Protein AF-A0AAV2QP01-F1 (afdb_monomer_lite)

Foldseek 3Di:
DLVVVLQVVCCVVPVDDDPCPVVVVLVVLVVLLVLLVVLLVLQPDLVQFDFDWDWDFDDDDDVPDDDTDIDIDGDNDDPDPDQPDDPPDDGDDDDTDGGGDCVSVVSNVVSLVVLVVVLVSCCVSDPDNVVCCVDPLSVLSVLLSVLVVVLCCLPPVCVVVVVPPDPCPVVSVVVNVVSSVSNVSSVCNCVVVDPVNVVVVVVCVVCVVVVVVVVVVVVVVVVVVVVVVVVVVVVVVVVVVVVVVPDPPPDDDDDDPPPDDPPD

Radius of gyration: 29.83 Å; chains: 1; bounding box: 99×39×69 Å

Organism: Meganyctiphanes norvegica (NCBI:txid48144)

Structure (mmCIF, N/CA/C/O backbone):
data_AF-A0AAV2QP01-F1
#
_entry.id   AF-A0AAV2QP01-F1
#
loop_
_atom_site.group_PDB
_atom_site.id
_atom_site.type_symbol
_atom_site.label_atom_id
_atom_site.label_alt_id
_atom_site.label_comp_id
_atom_site.label_asym_id
_atom_site.label_entity_id
_atom_site.label_seq_id
_atom_site.pdbx_PDB_ins_code
_atom_site.Cartn_x
_atom_site.Cartn_y
_atom_site.Cartn_z
_atom_site.occupancy
_atom_site.B_iso_or_equiv
_atom_site.auth_seq_id
_atom_site.auth_comp_id
_atom_site.auth_asym_id
_atom_site.auth_atom_id
_atom_site.pdbx_PDB_model_num
ATOM 1 N N . MET A 1 1 ? -34.646 -1.346 7.331 1.00 41.78 1 MET A N 1
ATOM 2 C CA . MET A 1 1 ? -35.112 -1.131 5.936 1.00 41.78 1 MET A CA 1
ATOM 3 C C . MET A 1 1 ? -33.980 -1.020 4.899 1.00 41.78 1 MET A C 1
ATOM 5 O O . MET A 1 1 ? -34.237 -1.169 3.714 1.00 41.78 1 MET A O 1
ATOM 9 N N . THR A 1 2 ? -32.724 -0.802 5.306 1.00 42.59 2 THR A N 1
ATOM 10 C CA . THR A 1 2 ? -31.553 -0.629 4.418 1.00 42.59 2 THR A CA 1
ATOM 11 C C . THR A 1 2 ? -30.957 -1.936 3.873 1.00 42.59 2 THR A C 1
ATOM 13 O O . THR A 1 2 ? -30.460 -1.938 2.755 1.00 42.59 2 THR A O 1
ATOM 16 N N . GLN A 1 3 ? -31.071 -3.059 4.594 1.00 44.44 3 GLN A N 1
ATOM 17 C CA . GLN A 1 3 ? -30.637 -4.400 4.141 1.00 44.44 3 GLN A CA 1
ATOM 18 C C . GLN A 1 3 ? -31.356 -4.880 2.859 1.00 44.44 3 GLN A C 1
ATOM 20 O O . GLN A 1 3 ? -30.742 -5.492 1.992 1.00 44.44 3 GLN A O 1
ATOM 25 N N . TRP A 1 4 ? -32.638 -4.539 2.689 1.00 43.38 4 TRP A N 1
ATOM 26 C CA . TRP A 1 4 ? -33.457 -4.986 1.552 1.00 43.38 4 TRP A CA 1
ATOM 27 C C . TRP A 1 4 ? -33.112 -4.284 0.229 1.00 43.38 4 TRP A C 1
ATOM 29 O O . TRP A 1 4 ? -33.170 -4.900 -0.830 1.00 43.38 4 TRP A O 1
ATOM 39 N N . ARG A 1 5 ? -32.652 -3.025 0.278 1.00 52.72 5 ARG A N 1
ATOM 40 C CA . ARG A 1 5 ? -32.186 -2.281 -0.912 1.00 52.72 5 ARG A CA 1
ATOM 41 C C . ARG A 1 5 ? -30.840 -2.785 -1.445 1.00 52.72 5 ARG A C 1
ATOM 43 O O . ARG A 1 5 ? -30.623 -2.736 -2.650 1.00 52.72 5 ARG A O 1
ATOM 50 N N . TYR A 1 6 ? -29.976 -3.318 -0.574 1.00 53.16 6 TYR A N 1
ATOM 51 C CA . TYR A 1 6 ? -28.747 -4.020 -0.978 1.00 53.16 6 TYR A CA 1
ATOM 52 C C . TYR A 1 6 ? -29.051 -5.310 -1.746 1.00 53.16 6 TYR A C 1
ATOM 54 O O . TYR A 1 6 ? -28.364 -5.632 -2.711 1.00 53.16 6 TYR A O 1
ATOM 62 N N . ALA A 1 7 ? -30.075 -6.049 -1.317 1.00 50.50 7 ALA A N 1
ATOM 63 C CA . ALA A 1 7 ? -30.452 -7.313 -1.935 1.00 50.50 7 ALA A CA 1
ATOM 64 C C . ALA A 1 7 ? -31.044 -7.117 -3.342 1.00 50.50 7 ALA A C 1
ATOM 66 O O . ALA A 1 7 ? -30.643 -7.831 -4.255 1.00 50.50 7 ALA A O 1
ATOM 67 N N . TYR A 1 8 ? -31.902 -6.107 -3.525 1.00 54.62 8 TYR A N 1
ATOM 68 C CA . TYR A 1 8 ? -32.610 -5.859 -4.788 1.00 54.62 8 TYR A CA 1
ATOM 69 C C . TYR A 1 8 ? -31.699 -5.366 -5.925 1.00 54.62 8 TYR A C 1
ATOM 71 O O . TYR A 1 8 ? -31.844 -5.803 -7.063 1.00 54.62 8 TYR A O 1
ATOM 79 N N . LEU A 1 9 ? -30.736 -4.481 -5.626 1.00 58.12 9 LEU A N 1
ATOM 80 C CA . LEU A 1 9 ? -29.833 -3.907 -6.637 1.00 58.12 9 LEU A CA 1
ATOM 81 C C . LEU A 1 9 ? -28.798 -4.928 -7.144 1.00 58.12 9 LEU A C 1
ATOM 83 O O . LEU A 1 9 ? -28.370 -4.876 -8.293 1.00 58.12 9 LEU A O 1
ATOM 87 N N . ILE A 1 10 ? -28.394 -5.866 -6.280 1.00 56.00 10 ILE A N 1
ATOM 88 C CA . ILE A 1 10 ? -27.498 -6.972 -6.643 1.00 56.00 10 ILE A CA 1
ATOM 89 C C . ILE A 1 10 ? -28.274 -8.066 -7.395 1.00 56.00 10 ILE A C 1
ATOM 91 O O . ILE A 1 10 ? -27.738 -8.634 -8.343 1.00 56.00 10 ILE A O 1
ATOM 95 N N . GLU A 1 11 ? -29.535 -8.333 -7.032 1.00 49.56 11 GLU A N 1
ATOM 96 C CA . GLU A 1 11 ? -30.412 -9.245 -7.785 1.00 49.56 11 GLU A CA 1
ATOM 97 C C . GLU A 1 11 ? -30.609 -8.813 -9.242 1.00 49.56 11 GLU A C 1
ATOM 99 O O . GLU A 1 11 ? -30.514 -9.654 -10.134 1.00 49.56 11 GLU A O 1
ATOM 104 N N . THR A 1 12 ? -30.814 -7.517 -9.499 1.00 56.62 12 THR A N 1
ATOM 105 C CA . THR A 1 12 ? -31.038 -7.005 -10.865 1.00 56.62 12 THR A CA 1
ATOM 106 C C . THR A 1 12 ? -29.778 -7.000 -11.735 1.00 56.62 12 THR A C 1
ATOM 108 O O . THR A 1 12 ? -29.894 -7.070 -12.953 1.00 56.62 12 THR A O 1
ATOM 111 N N . LEU A 1 13 ? -28.581 -6.937 -11.139 1.00 57.12 13 LEU A N 1
ATOM 112 C CA . LEU A 1 13 ? -27.309 -6.876 -11.876 1.00 57.12 13 LEU A CA 1
ATOM 113 C C . LEU A 1 13 ? -26.627 -8.236 -12.080 1.00 57.12 13 LEU A C 1
ATOM 115 O O . LEU A 1 13 ? -25.834 -8.368 -13.007 1.00 57.12 13 LEU A O 1
ATOM 119 N N . LEU A 1 14 ? -26.884 -9.227 -11.218 1.00 57.75 14 LEU A N 1
ATOM 120 C CA . LEU A 1 14 ? -26.133 -10.492 -11.209 1.00 57.75 14 LEU A CA 1
ATOM 121 C C . LEU A 1 14 ? -26.994 -11.755 -11.327 1.00 57.75 14 LEU A C 1
ATOM 123 O O . LEU A 1 14 ? -26.423 -12.816 -11.546 1.00 57.75 14 LEU A O 1
ATOM 127 N N . GLY A 1 15 ? -28.327 -11.682 -11.206 1.00 49.38 15 GLY A N 1
ATOM 128 C CA . GLY A 1 15 ? -29.216 -12.827 -11.463 1.00 49.38 15 GLY A CA 1
ATOM 129 C C . GLY A 1 15 ? -28.959 -14.075 -10.598 1.00 49.38 15 GLY A C 1
ATOM 130 O O . GLY A 1 15 ? -29.175 -15.191 -11.062 1.00 49.38 15 GLY A O 1
ATOM 131 N N . ILE A 1 16 ? -28.456 -13.924 -9.362 1.00 54.28 16 ILE A N 1
ATOM 132 C CA . ILE A 1 16 ? -28.027 -15.044 -8.498 1.00 54.28 16 ILE A CA 1
ATOM 133 C C . ILE A 1 16 ? -28.698 -14.982 -7.110 1.00 54.28 16 ILE A C 1
ATOM 135 O O . ILE A 1 16 ? -28.731 -13.935 -6.458 1.00 54.28 16 ILE A O 1
ATOM 139 N N . SER A 1 17 ? -29.194 -16.141 -6.654 1.00 47.94 17 SER A N 1
ATOM 140 C CA . SER A 1 17 ? -30.026 -16.351 -5.455 1.00 47.94 17 SER A CA 1
ATOM 141 C C . SER A 1 17 ? -29.361 -15.976 -4.109 1.00 47.94 17 SER A C 1
ATOM 143 O O . SER A 1 17 ? -28.145 -16.079 -3.929 1.00 47.94 17 SER A O 1
ATOM 145 N N . LEU A 1 18 ? -30.189 -15.542 -3.147 1.00 50.91 18 LEU A N 1
ATOM 146 C CA . LEU A 1 18 ? -29.877 -14.698 -1.976 1.00 50.91 18 LEU A CA 1
ATOM 147 C C . LEU A 1 18 ? -28.829 -15.227 -0.966 1.00 50.91 18 LEU A C 1
ATOM 149 O O . LEU A 1 18 ? -28.203 -14.419 -0.280 1.00 50.91 18 LEU A O 1
ATOM 153 N N . VAL A 1 19 ? -28.630 -16.545 -0.851 1.00 50.38 19 VAL A N 1
ATOM 154 C CA . VAL A 1 19 ? -27.902 -17.174 0.280 1.00 50.38 19 VAL A CA 1
ATOM 155 C C . VAL A 1 19 ? -26.388 -17.311 0.043 1.00 50.38 19 VAL A C 1
ATOM 157 O O . VAL A 1 19 ? -25.608 -17.183 0.983 1.00 50.38 19 VAL A O 1
ATOM 160 N N . ASN A 1 20 ? -25.935 -17.450 -1.210 1.00 54.19 20 ASN A N 1
ATOM 161 C CA . ASN A 1 20 ? -24.510 -17.655 -1.536 1.00 54.19 20 ASN A CA 1
ATOM 162 C C . ASN A 1 20 ? -23.750 -16.362 -1.903 1.00 54.19 20 ASN A C 1
ATOM 164 O O . ASN A 1 20 ? -22.535 -16.389 -2.115 1.00 54.19 20 ASN A O 1
ATOM 168 N N . ARG A 1 21 ? -24.430 -15.206 -1.965 1.00 62.38 21 ARG A N 1
ATOM 169 C CA . ARG A 1 21 ? -23.861 -13.962 -2.524 1.00 62.38 21 ARG A CA 1
ATOM 170 C C . ARG A 1 21 ? -22.749 -13.341 -1.688 1.00 62.38 21 ARG A C 1
ATOM 172 O O . ARG A 1 21 ? -21.750 -12.902 -2.243 1.00 62.38 21 ARG A O 1
ATOM 179 N N . ASN A 1 22 ? -22.900 -13.289 -0.365 1.00 65.31 22 ASN A N 1
ATOM 180 C CA . ASN A 1 22 ? -21.921 -12.603 0.487 1.00 65.31 22 ASN A CA 1
ATOM 181 C C . ASN A 1 22 ? -20.584 -13.350 0.509 1.00 65.31 22 ASN A C 1
ATOM 183 O O . ASN A 1 22 ? -19.526 -12.724 0.492 1.00 65.31 22 ASN A O 1
ATOM 187 N N . HIS A 1 23 ? -20.644 -14.684 0.496 1.00 71.69 23 HIS A N 1
ATOM 188 C CA . HIS A 1 23 ? -19.464 -15.532 0.416 1.00 71.69 23 HIS A CA 1
ATOM 189 C C . HIS A 1 23 ? -18.825 -15.457 -0.973 1.00 71.69 23 HIS A C 1
ATOM 191 O O . HIS A 1 23 ? -17.618 -15.269 -1.069 1.00 71.69 23 HIS A O 1
ATOM 197 N N . LEU A 1 24 ? -19.622 -15.504 -2.047 1.00 78.69 24 LEU A N 1
ATOM 198 C CA . LEU A 1 24 ? -19.109 -15.391 -3.414 1.00 78.69 24 LEU A CA 1
ATOM 199 C C . LEU A 1 24 ? -18.418 -14.045 -3.662 1.00 78.69 24 LEU A C 1
ATOM 201 O O . LEU A 1 24 ? -17.291 -14.020 -4.142 1.00 78.69 24 LEU A O 1
ATOM 205 N N . VAL A 1 25 ? -19.050 -12.929 -3.288 1.00 78.31 25 VAL A N 1
ATOM 206 C CA . VAL A 1 25 ? -18.453 -11.591 -3.434 1.00 78.31 25 VAL A CA 1
ATOM 207 C C . VAL A 1 25 ? -17.179 -11.477 -2.596 1.00 78.31 25 VAL A C 1
ATOM 209 O O . VAL A 1 25 ? -16.188 -10.937 -3.073 1.00 78.31 25 VAL A O 1
ATOM 212 N N . ALA A 1 26 ? -17.161 -12.031 -1.379 1.00 79.62 26 ALA A N 1
ATOM 213 C CA . ALA A 1 26 ? -15.953 -12.061 -0.560 1.00 79.62 26 ALA A CA 1
ATOM 214 C C . ALA A 1 26 ? -14.827 -12.885 -1.205 1.00 79.62 26 ALA A C 1
ATOM 216 O O . ALA A 1 26 ? -13.695 -12.411 -1.257 1.00 79.62 26 ALA A O 1
ATOM 217 N N . VAL A 1 27 ? -15.128 -14.077 -1.726 1.00 84.00 27 VAL A N 1
ATOM 218 C CA . VAL A 1 27 ? -14.154 -14.941 -2.412 1.00 84.00 27 VAL A CA 1
ATOM 219 C C . VAL A 1 27 ? -13.618 -14.262 -3.670 1.00 84.00 27 VAL A C 1
ATOM 221 O O . VAL A 1 27 ? -12.406 -14.248 -3.872 1.00 84.00 27 VAL A O 1
ATOM 224 N N . LEU A 1 28 ? -14.484 -13.638 -4.473 1.00 86.31 28 LEU A N 1
ATOM 225 C CA . LEU A 1 28 ? -14.074 -12.884 -5.659 1.00 86.31 28 LEU A CA 1
ATOM 226 C C . LEU A 1 28 ? -13.179 -11.696 -5.286 1.00 86.31 28 LEU A C 1
ATOM 228 O O . LEU A 1 28 ? -12.110 -11.533 -5.870 1.00 86.31 28 LEU A O 1
ATOM 232 N N . SER A 1 29 ? -13.549 -10.899 -4.279 1.00 87.00 29 SER A N 1
ATOM 233 C CA . SER A 1 29 ? -12.710 -9.788 -3.815 1.00 87.00 29 SER A CA 1
ATOM 234 C C . SER A 1 29 ? -11.345 -10.269 -3.313 1.00 87.00 29 SER A C 1
ATOM 236 O O . SER A 1 29 ? -10.328 -9.677 -3.671 1.00 87.00 29 SER A O 1
ATOM 238 N N . VAL A 1 30 ? -11.290 -11.362 -2.544 1.00 87.50 30 VAL A N 1
ATOM 239 C CA . VAL A 1 30 ? -10.024 -11.965 -2.088 1.00 87.50 30 VAL A CA 1
ATOM 240 C C . VAL A 1 30 ? -9.194 -12.465 -3.270 1.00 87.50 30 VAL A C 1
ATOM 242 O O . VAL A 1 30 ? -7.999 -12.183 -3.327 1.00 87.50 30 VAL A O 1
ATOM 245 N N . PHE A 1 31 ? -9.817 -13.128 -4.244 1.00 90.69 31 PHE A N 1
ATOM 246 C CA . PHE A 1 31 ? -9.149 -13.590 -5.458 1.00 90.69 31 PHE A CA 1
ATOM 247 C C . PHE A 1 31 ? -8.485 -12.432 -6.218 1.00 90.69 31 PHE A C 1
ATOM 249 O O . PHE A 1 31 ? -7.285 -12.489 -6.493 1.00 90.69 31 PHE A O 1
ATOM 256 N N . PHE A 1 32 ? -9.212 -11.341 -6.480 1.00 90.06 32 PHE A N 1
ATOM 257 C CA . PHE A 1 32 ? -8.648 -10.168 -7.160 1.00 90.06 32 PHE A CA 1
ATOM 258 C C . PHE A 1 32 ? -7.547 -9.474 -6.345 1.00 90.06 32 PHE A C 1
ATOM 260 O O . PHE A 1 32 ? -6.594 -8.957 -6.934 1.00 90.06 32 PHE A O 1
ATOM 267 N N . ILE A 1 33 ? -7.626 -9.487 -5.007 1.00 89.50 33 ILE A N 1
ATOM 268 C CA . ILE A 1 33 ? -6.540 -9.010 -4.135 1.00 89.50 33 ILE A CA 1
ATOM 269 C C . ILE A 1 33 ? -5.289 -9.876 -4.323 1.00 89.50 33 ILE A C 1
ATOM 271 O O . ILE A 1 33 ? -4.217 -9.331 -4.594 1.00 89.50 33 ILE A O 1
ATOM 275 N N . CYS A 1 34 ? -5.420 -11.202 -4.248 1.00 90.50 34 CYS A N 1
ATOM 276 C CA . CYS A 1 34 ? -4.309 -12.134 -4.433 1.00 90.50 34 CYS A CA 1
ATOM 277 C C . CYS A 1 34 ? -3.657 -11.985 -5.813 1.00 90.50 34 CYS A C 1
ATOM 279 O O . CYS A 1 34 ? -2.438 -11.846 -5.892 1.00 90.50 34 CYS A O 1
ATOM 281 N N . VAL A 1 35 ? -4.454 -11.941 -6.888 1.00 91.31 35 VAL A N 1
ATOM 282 C CA . VAL A 1 35 ? -3.954 -11.750 -8.261 1.00 91.31 35 VAL A CA 1
ATOM 283 C C . VAL A 1 35 ? -3.220 -10.417 -8.396 1.00 91.31 35 VAL A C 1
ATOM 285 O O . VAL A 1 35 ? -2.127 -10.367 -8.959 1.00 91.31 35 VAL A O 1
ATOM 288 N N . SER A 1 36 ? -3.768 -9.341 -7.826 1.00 89.94 36 SER A N 1
ATOM 289 C CA . SER A 1 36 ? -3.128 -8.029 -7.874 1.00 89.94 36 SER A CA 1
ATOM 290 C C . SER A 1 36 ? -1.774 -8.003 -7.162 1.00 89.94 36 SER A C 1
ATOM 292 O O . SER A 1 36 ? -0.860 -7.329 -7.637 1.00 89.94 36 SER A O 1
ATOM 294 N N . ILE A 1 37 ? -1.649 -8.679 -6.020 1.00 88.44 37 ILE A N 1
ATOM 295 C CA . ILE A 1 37 ? -0.400 -8.708 -5.250 1.00 88.44 37 ILE A CA 1
ATOM 296 C C . ILE A 1 37 ? 0.612 -9.615 -5.931 1.00 88.44 37 ILE A C 1
ATOM 298 O O . ILE A 1 37 ? 1.761 -9.219 -6.081 1.00 88.44 37 ILE A O 1
ATOM 302 N N . LEU A 1 38 ? 0.183 -10.785 -6.407 1.00 89.44 38 LEU A N 1
ATOM 303 C CA . LEU A 1 38 ? 1.037 -11.682 -7.174 1.00 89.44 38 LEU A CA 1
ATOM 304 C C . LEU A 1 38 ? 1.602 -10.959 -8.404 1.00 89.44 38 LEU A C 1
ATOM 306 O O . LEU A 1 38 ? 2.808 -10.993 -8.625 1.00 89.44 38 LEU A O 1
ATOM 310 N N . SER A 1 39 ? 0.759 -10.233 -9.146 1.00 88.00 39 SER A N 1
ATOM 311 C CA . SER A 1 39 ? 1.189 -9.406 -10.280 1.00 88.00 39 SER A CA 1
ATOM 312 C C . SER A 1 39 ? 2.242 -8.373 -9.866 1.00 88.00 39 SER A C 1
ATOM 314 O O . SER A 1 39 ? 3.270 -8.247 -10.527 1.00 88.00 39 SER A O 1
ATOM 316 N N . PHE A 1 40 ? 2.044 -7.681 -8.740 1.00 84.06 40 PHE A N 1
ATOM 317 C CA . PHE A 1 40 ? 3.006 -6.704 -8.219 1.00 84.06 40 PHE A CA 1
ATOM 318 C C . PHE A 1 40 ? 4.342 -7.343 -7.790 1.00 84.06 40 PHE A C 1
ATOM 320 O O . PHE A 1 40 ? 5.421 -6.835 -8.113 1.00 84.06 40 PHE A O 1
ATOM 327 N N . CYS A 1 41 ? 4.289 -8.490 -7.109 1.00 84.75 41 CYS A N 1
ATOM 328 C CA . CYS A 1 41 ? 5.468 -9.259 -6.714 1.00 84.75 41 CYS A CA 1
ATOM 329 C C . CYS A 1 41 ? 6.257 -9.731 -7.944 1.00 84.75 41 CYS A C 1
ATOM 331 O O . CYS A 1 41 ? 7.474 -9.554 -8.005 1.00 84.75 41 CYS A O 1
ATOM 333 N N . LEU A 1 42 ? 5.566 -10.271 -8.953 1.00 84.62 42 LEU A N 1
ATOM 334 C CA . LEU A 1 42 ? 6.182 -10.745 -10.194 1.00 84.62 42 LEU A CA 1
ATOM 335 C C . LEU A 1 42 ? 6.756 -9.596 -11.032 1.00 84.62 42 LEU A C 1
ATOM 337 O O . LEU A 1 42 ? 7.845 -9.737 -11.585 1.00 84.62 42 LEU A O 1
ATOM 341 N N . LYS A 1 43 ? 6.095 -8.435 -11.059 1.00 81.06 43 LYS A N 1
ATOM 342 C CA . LYS A 1 43 ? 6.587 -7.206 -11.705 1.00 81.06 43 LYS A CA 1
ATOM 343 C C . LYS A 1 43 ? 7.899 -6.695 -11.097 1.00 81.06 43 LYS A C 1
ATOM 345 O O . LYS A 1 43 ? 8.732 -6.103 -11.787 1.00 81.06 43 LYS A O 1
ATOM 350 N N . THR A 1 44 ? 8.099 -6.939 -9.805 1.00 78.25 44 THR A N 1
ATOM 351 C CA . THR A 1 44 ? 9.319 -6.553 -9.081 1.00 78.25 44 THR A CA 1
ATOM 352 C C . THR A 1 44 ? 10.441 -7.587 -9.248 1.00 78.25 44 THR A C 1
ATOM 354 O O . THR A 1 44 ? 11.608 -7.272 -9.014 1.00 78.25 44 THR A O 1
ATOM 357 N N . HIS A 1 45 ? 10.129 -8.802 -9.712 1.00 79.00 45 HIS A N 1
ATOM 358 C CA . HIS A 1 45 ? 11.101 -9.881 -9.841 1.00 79.00 45 HIS A CA 1
ATOM 359 C C . HIS A 1 45 ? 12.126 -9.613 -10.966 1.00 79.00 45 HIS A C 1
ATOM 361 O O . HIS A 1 45 ? 11.737 -9.354 -12.109 1.00 79.00 45 HIS A O 1
ATOM 367 N N . PRO A 1 46 ? 13.443 -9.728 -10.697 1.00 72.25 46 PRO A N 1
ATOM 368 C CA . PRO A 1 46 ? 14.490 -9.363 -11.654 1.00 72.25 46 PRO A CA 1
ATOM 369 C C . PRO A 1 46 ? 14.482 -10.212 -12.933 1.00 72.25 46 PRO A C 1
ATOM 371 O O . PRO A 1 46 ? 14.812 -9.698 -13.996 1.00 72.25 46 PRO A O 1
ATOM 374 N N . ASN A 1 47 ? 14.057 -11.480 -12.862 1.00 72.38 47 ASN A N 1
ATOM 375 C CA . ASN A 1 47 ? 14.039 -12.370 -14.034 1.00 72.38 47 ASN A CA 1
ATOM 376 C C . ASN A 1 47 ? 12.856 -12.119 -14.987 1.00 72.38 47 ASN A C 1
ATOM 378 O O . ASN A 1 47 ? 12.829 -12.694 -16.067 1.00 72.38 47 ASN A O 1
ATOM 382 N N . MET A 1 48 ? 11.871 -11.305 -14.591 1.00 67.19 48 MET A N 1
ATOM 383 C CA . MET A 1 48 ? 10.627 -11.073 -15.350 1.00 67.19 48 MET A CA 1
ATOM 384 C C . MET A 1 48 ? 10.594 -9.697 -16.034 1.00 67.19 48 MET A C 1
ATOM 386 O O . MET A 1 48 ? 9.586 -9.316 -16.631 1.00 67.19 48 MET A O 1
ATOM 390 N N . ARG A 1 49 ? 11.692 -8.937 -15.947 1.00 69.50 49 ARG A N 1
ATOM 391 C CA . ARG A 1 49 ? 11.845 -7.648 -16.622 1.00 69.50 49 ARG A CA 1
ATOM 392 C C . ARG A 1 49 ? 12.464 -7.837 -18.002 1.00 69.50 49 ARG A C 1
ATOM 394 O O . ARG A 1 49 ? 13.484 -8.512 -18.138 1.00 69.50 49 ARG A O 1
ATOM 401 N N . VAL A 1 50 ? 11.861 -7.220 -19.014 1.00 65.69 50 VAL A N 1
ATOM 402 C CA . VAL A 1 50 ? 12.320 -7.332 -20.403 1.00 65.69 50 VAL A CA 1
ATOM 403 C C . VAL A 1 50 ? 13.293 -6.180 -20.697 1.00 65.69 50 VAL A C 1
ATOM 405 O O . VAL A 1 50 ? 12.982 -5.025 -20.391 1.00 65.69 50 VAL A O 1
ATOM 408 N N . PRO A 1 51 ? 14.493 -6.448 -21.248 1.00 62.59 51 PRO A N 1
ATOM 409 C CA . PRO A 1 51 ? 15.423 -5.392 -21.634 1.00 62.59 51 PRO A CA 1
ATOM 410 C C . PRO A 1 51 ? 14.885 -4.618 -22.842 1.00 62.59 51 PRO A C 1
ATOM 412 O O . PRO A 1 51 ? 14.535 -5.204 -23.864 1.00 62.59 51 PRO A O 1
ATOM 415 N N . ILE A 1 52 ? 14.843 -3.291 -22.731 1.00 59.12 52 ILE A N 1
ATOM 416 C CA . ILE A 1 52 ? 14.382 -2.403 -23.803 1.00 59.12 52 ILE A CA 1
ATOM 417 C C . ILE A 1 52 ? 15.550 -2.117 -24.742 1.00 59.12 52 ILE A C 1
ATOM 419 O O . ILE A 1 52 ? 16.606 -1.640 -24.316 1.00 59.12 52 ILE A O 1
ATOM 423 N N . ILE A 1 53 ? 15.345 -2.373 -26.031 1.00 58.97 53 ILE A N 1
ATO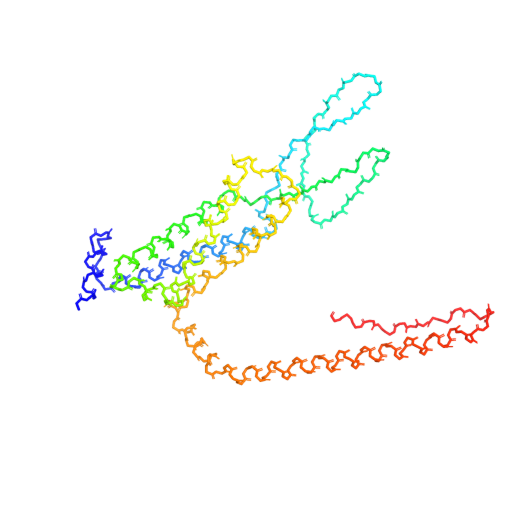M 424 C CA . ILE A 1 53 ? 16.284 -1.985 -27.082 1.00 58.97 53 ILE A CA 1
ATOM 425 C C . ILE A 1 53 ? 16.089 -0.488 -27.339 1.00 58.97 53 ILE A C 1
ATOM 427 O O . ILE A 1 53 ? 15.020 -0.067 -27.779 1.00 58.97 53 ILE A O 1
ATOM 431 N N . LYS A 1 54 ? 17.110 0.326 -27.054 1.00 58.88 54 LYS A N 1
ATOM 432 C CA . LYS A 1 54 ? 17.097 1.764 -27.359 1.00 58.88 54 LYS A CA 1
ATOM 433 C C . LYS A 1 54 ? 17.947 2.036 -28.595 1.00 58.88 54 LYS A C 1
ATOM 435 O O . LYS A 1 54 ? 19.093 1.601 -28.668 1.00 58.88 54 LYS A O 1
ATOM 440 N N . ASN A 1 55 ? 17.383 2.779 -29.544 1.00 60.22 55 ASN A N 1
ATOM 441 C CA . ASN A 1 55 ? 18.139 3.354 -30.650 1.00 60.22 55 ASN A CA 1
ATOM 442 C C . ASN A 1 55 ? 18.811 4.638 -30.154 1.00 60.22 55 ASN A C 1
ATOM 444 O O . ASN A 1 55 ? 18.115 5.575 -29.760 1.00 60.22 55 ASN A O 1
ATOM 448 N N . VAL A 1 56 ? 20.143 4.678 -30.141 1.00 60.66 56 VAL A N 1
ATOM 449 C CA . VAL A 1 56 ? 20.890 5.892 -29.796 1.00 60.66 56 VAL A CA 1
ATOM 450 C C . VAL A 1 56 ? 21.781 6.279 -30.957 1.00 60.66 56 VAL A C 1
ATOM 452 O O . VAL A 1 56 ? 22.586 5.495 -31.465 1.00 60.66 56 VAL A O 1
ATOM 455 N N . THR A 1 57 ? 21.644 7.536 -31.351 1.00 58.50 57 THR A N 1
ATOM 456 C CA . THR A 1 57 ? 22.495 8.184 -32.336 1.00 58.50 57 THR A CA 1
ATOM 457 C C . THR A 1 57 ? 23.647 8.859 -31.601 1.00 58.50 57 THR A C 1
ATOM 459 O O . THR A 1 57 ? 23.421 9.765 -30.798 1.00 58.50 57 THR A O 1
ATOM 462 N N . VAL A 1 58 ? 24.881 8.420 -31.841 1.00 58.25 58 VAL A N 1
ATOM 463 C CA . VAL A 1 58 ? 26.059 9.045 -31.227 1.00 58.25 58 VAL A CA 1
ATOM 464 C C . VAL A 1 58 ? 26.632 10.047 -32.222 1.00 58.25 58 VAL A C 1
ATOM 466 O O . VAL A 1 58 ? 27.065 9.676 -33.312 1.00 58.25 58 VAL A O 1
ATOM 469 N N . HIS A 1 59 ? 26.642 11.331 -31.862 1.00 55.47 59 HIS A N 1
ATOM 470 C CA . HIS A 1 59 ? 27.312 12.358 -32.659 1.00 55.47 59 HIS A CA 1
ATOM 471 C C . HIS A 1 59 ? 28.820 12.316 -32.391 1.00 55.47 59 HIS A C 1
ATOM 473 O O . HIS A 1 59 ? 29.329 12.969 -31.482 1.00 55.47 59 HIS A O 1
ATOM 479 N N . GLY A 1 60 ? 29.542 11.523 -33.181 1.00 55.28 60 GLY A N 1
ATOM 480 C CA . GLY A 1 60 ? 30.997 11.599 -33.263 1.00 55.28 60 GLY A CA 1
ATOM 481 C C . GLY A 1 60 ? 31.418 12.695 -34.241 1.00 55.28 60 GLY A C 1
ATOM 482 O O . GLY A 1 60 ? 31.081 12.635 -35.423 1.00 55.28 60 GLY A O 1
ATOM 483 N N . ILE A 1 61 ? 32.173 13.694 -33.778 1.00 51.91 61 ILE A N 1
ATOM 484 C CA . ILE A 1 61 ? 32.792 14.687 -34.667 1.00 51.91 61 ILE A CA 1
ATOM 485 C C . ILE A 1 61 ? 34.015 14.031 -35.322 1.00 51.91 61 ILE A C 1
ATOM 487 O O . ILE A 1 61 ? 35.095 13.966 -34.737 1.00 51.91 61 ILE A O 1
ATOM 491 N N . SER A 1 62 ? 33.844 13.519 -36.542 1.00 50.28 62 SER A N 1
ATOM 492 C CA . SER A 1 62 ? 34.968 13.162 -37.412 1.00 50.28 62 SER A CA 1
ATOM 493 C C . SER A 1 62 ? 35.552 14.437 -38.022 1.00 50.28 62 SER A C 1
ATOM 495 O O . SER A 1 62 ? 34.803 15.271 -38.531 1.00 50.28 62 SER A O 1
ATOM 497 N N . LYS A 1 63 ? 36.884 14.588 -37.989 1.00 54.56 63 LYS A N 1
ATOM 498 C CA . LYS A 1 63 ? 37.605 15.802 -38.424 1.00 54.56 63 LYS A CA 1
ATOM 499 C C . LYS A 1 63 ? 37.360 16.215 -39.886 1.00 54.56 63 LYS A C 1
ATOM 501 O O . LYS A 1 63 ? 37.651 17.354 -40.215 1.00 54.56 63 LYS A O 1
ATOM 506 N N . ASN A 1 64 ? 36.773 15.357 -40.725 1.00 59.03 64 ASN A N 1
ATOM 507 C CA . ASN A 1 64 ? 36.475 15.646 -42.132 1.00 59.03 64 ASN A CA 1
ATOM 508 C C . ASN A 1 64 ? 35.022 15.285 -42.494 1.00 59.03 64 ASN A C 1
ATOM 510 O O . ASN A 1 64 ? 34.786 14.266 -43.134 1.00 59.03 64 ASN A O 1
ATOM 514 N N . GLY A 1 65 ? 34.054 16.114 -42.093 1.00 57.66 65 GLY A N 1
ATOM 515 C CA . GLY A 1 65 ? 32.720 16.144 -42.711 1.00 57.66 65 GLY A CA 1
ATOM 516 C C . GLY A 1 65 ? 31.853 14.887 -42.537 1.00 57.66 65 GLY A C 1
ATOM 517 O O . GLY A 1 65 ? 31.849 13.990 -43.369 1.00 57.66 65 GLY A O 1
ATOM 518 N N . ALA A 1 66 ? 31.048 14.904 -41.472 1.00 59.38 66 ALA A N 1
ATOM 519 C CA . ALA A 1 66 ? 29.739 14.257 -41.323 1.00 59.38 66 ALA A CA 1
ATOM 520 C C . ALA A 1 66 ? 29.590 12.759 -41.677 1.00 59.38 66 ALA A C 1
ATOM 522 O O . ALA A 1 66 ? 29.267 12.389 -42.805 1.00 59.38 66 ALA A O 1
ATOM 523 N N . ARG A 1 67 ? 29.595 11.903 -40.643 1.00 55.38 67 ARG A N 1
ATOM 524 C CA . ARG A 1 67 ? 28.719 10.717 -40.604 1.00 55.38 67 ARG A CA 1
ATOM 525 C C . AR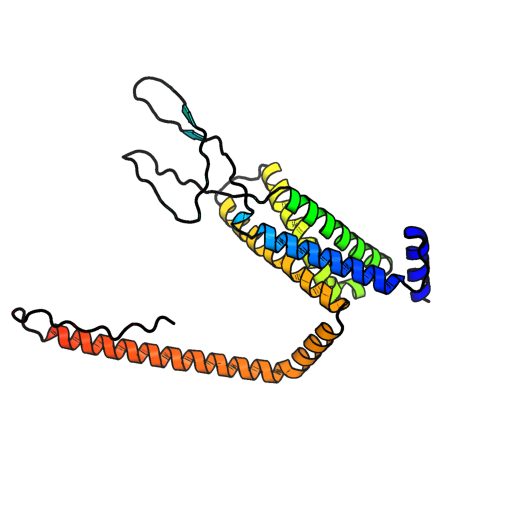G A 1 67 ? 28.092 10.582 -39.217 1.00 55.38 67 ARG A C 1
ATOM 527 O O . ARG A 1 67 ? 28.794 10.318 -38.248 1.00 55.38 67 ARG A O 1
ATOM 534 N N . ASN A 1 68 ? 26.773 10.756 -39.139 1.00 58.56 68 ASN A N 1
ATOM 535 C CA . ASN A 1 68 ? 25.983 10.388 -37.965 1.00 58.56 68 ASN A CA 1
ATOM 536 C C . ASN A 1 68 ? 25.850 8.860 -37.964 1.00 58.56 68 ASN A C 1
ATOM 538 O O . ASN A 1 68 ? 25.191 8.314 -38.850 1.00 58.56 68 ASN A O 1
ATOM 542 N N . THR A 1 69 ? 26.482 8.160 -37.021 1.00 57.41 69 THR A N 1
ATOM 543 C CA . THR A 1 69 ? 26.326 6.705 -36.905 1.00 57.41 69 THR A CA 1
ATOM 544 C C . THR A 1 69 ? 25.241 6.367 -35.886 1.00 57.41 69 THR A C 1
ATOM 546 O O . THR A 1 69 ? 25.203 6.883 -34.766 1.00 57.41 69 THR A O 1
ATOM 549 N N . THR A 1 70 ? 24.313 5.508 -36.302 1.00 57.50 70 THR A N 1
ATOM 550 C CA . THR A 1 70 ? 23.254 4.971 -35.446 1.00 57.50 70 THR A CA 1
ATOM 551 C C . THR A 1 70 ? 23.634 3.542 -35.086 1.00 57.50 70 THR A C 1
ATOM 553 O O . THR A 1 70 ? 24.008 2.757 -35.959 1.00 57.50 70 THR A O 1
ATOM 556 N N . HIS A 1 71 ? 23.619 3.211 -33.796 1.00 52.16 71 HIS A N 1
ATOM 557 C CA . HIS A 1 71 ? 23.963 1.872 -33.330 1.00 52.16 71 HIS A CA 1
ATOM 558 C C . HIS A 1 71 ? 22.863 1.354 -32.405 1.00 52.16 71 HIS A C 1
ATOM 560 O O . HIS A 1 71 ? 22.393 2.055 -31.510 1.00 52.16 71 HIS A O 1
ATOM 566 N N . TRP A 1 72 ? 22.472 0.099 -32.618 1.00 49.97 72 TRP A N 1
ATOM 567 C CA . TRP A 1 72 ? 21.546 -0.621 -31.753 1.00 49.97 72 TRP A CA 1
ATOM 568 C C . TRP A 1 72 ? 22.344 -1.305 -30.647 1.00 49.97 72 TRP A C 1
ATOM 570 O O . TRP A 1 72 ? 23.248 -2.085 -30.947 1.00 49.97 72 TRP A O 1
ATOM 580 N N . TYR A 1 73 ? 22.023 -1.049 -29.378 1.00 55.41 73 TYR A N 1
ATOM 581 C CA . TYR A 1 73 ? 22.611 -1.800 -28.269 1.00 55.41 73 TYR A CA 1
ATOM 582 C C . TYR A 1 73 ? 21.533 -2.426 -27.382 1.00 55.41 73 TYR A C 1
ATOM 584 O O . TYR A 1 73 ? 20.533 -1.802 -27.020 1.00 55.41 73 TYR A O 1
ATOM 592 N N . LEU A 1 74 ? 21.753 -3.694 -27.030 1.00 50.91 74 LEU A N 1
ATOM 593 C CA . LEU A 1 74 ? 20.961 -4.420 -26.044 1.00 50.91 74 LEU A CA 1
ATOM 594 C C . LEU A 1 74 ? 21.462 -4.039 -24.655 1.00 50.91 74 LEU A C 1
ATOM 596 O O . LEU A 1 74 ? 22.571 -4.388 -24.257 1.00 50.91 74 LEU A O 1
ATOM 600 N N . ASN A 1 75 ? 20.642 -3.303 -23.916 1.00 49.78 75 ASN A N 1
ATOM 601 C CA . ASN A 1 75 ? 20.992 -2.859 -22.582 1.00 49.78 75 ASN A CA 1
ATOM 602 C C . ASN A 1 75 ? 20.512 -3.874 -21.534 1.00 49.78 75 ASN A C 1
ATOM 604 O O . ASN A 1 75 ? 19.341 -3.860 -21.156 1.00 49.78 75 ASN A O 1
ATOM 608 N N . LYS A 1 76 ? 21.393 -4.787 -21.105 1.00 49.44 76 LYS A N 1
ATOM 609 C CA . LYS A 1 76 ? 21.034 -5.864 -20.162 1.00 49.44 76 LYS A CA 1
ATOM 610 C C . LYS A 1 76 ? 21.512 -5.644 -18.718 1.00 49.44 76 LYS A C 1
ATOM 612 O O . LYS A 1 76 ? 21.118 -6.398 -17.836 1.00 49.44 76 LYS A O 1
ATOM 617 N N . GLU A 1 77 ? 22.315 -4.630 -18.411 1.00 49.31 77 GLU A N 1
ATOM 618 C CA . GLU A 1 77 ? 23.097 -4.679 -17.169 1.00 49.31 77 GLU A CA 1
ATOM 619 C C . GLU A 1 77 ? 22.540 -3.827 -16.012 1.00 49.31 77 GLU A C 1
ATOM 621 O O . GLU A 1 77 ? 22.421 -2.601 -16.055 1.00 49.31 77 GLU A O 1
ATOM 626 N N . ARG A 1 78 ? 22.181 -4.590 -14.974 1.00 41.59 78 ARG A N 1
ATOM 627 C CA . ARG A 1 78 ? 22.179 -4.356 -13.524 1.00 41.59 78 ARG A CA 1
ATOM 628 C C . ARG A 1 78 ? 22.843 -3.046 -13.059 1.00 41.59 78 ARG A C 1
ATOM 630 O O . ARG A 1 78 ? 23.969 -2.755 -13.436 1.00 41.59 78 ARG A O 1
ATOM 637 N N . LYS A 1 79 ? 22.183 -2.350 -12.113 1.00 35.72 79 LYS A N 1
ATOM 638 C CA . LYS A 1 79 ? 22.701 -1.252 -11.262 1.00 35.72 79 LYS A CA 1
ATOM 639 C C . LYS A 1 79 ? 24.178 -1.456 -10.853 1.00 35.72 79 LYS A C 1
ATOM 641 O O . LYS A 1 79 ? 24.452 -1.964 -9.770 1.00 35.72 79 LYS A O 1
ATOM 646 N N . ARG A 1 80 ? 25.133 -1.041 -11.679 1.00 34.41 80 ARG A N 1
ATOM 647 C CA . ARG A 1 80 ? 26.492 -0.655 -11.285 1.00 34.41 80 ARG A CA 1
ATOM 648 C C . ARG A 1 80 ? 26.927 0.429 -12.250 1.00 34.41 80 ARG A C 1
ATOM 650 O O . ARG A 1 80 ? 26.998 0.216 -13.454 1.00 34.41 80 ARG A O 1
ATOM 657 N N . VAL A 1 81 ? 27.156 1.607 -11.694 1.00 42.09 81 VAL A N 1
ATOM 658 C CA . VAL A 1 81 ? 27.659 2.784 -12.391 1.00 42.09 81 VAL A CA 1
ATOM 659 C C . VAL A 1 81 ? 29.067 2.451 -12.893 1.00 42.09 81 VAL A C 1
ATOM 661 O O . VAL A 1 81 ? 30.044 2.627 -12.176 1.00 42.09 81 VAL A O 1
ATOM 664 N N . ALA A 1 82 ? 29.173 1.884 -14.092 1.00 39.38 82 ALA A N 1
ATOM 665 C CA . ALA A 1 82 ? 30.439 1.679 -14.779 1.00 39.38 82 ALA A CA 1
ATOM 666 C C . ALA A 1 82 ? 30.591 2.807 -15.801 1.00 39.38 82 ALA A C 1
ATOM 668 O O . ALA A 1 82 ? 30.152 2.712 -16.945 1.00 39.38 82 ALA A O 1
ATOM 669 N N . SER A 1 83 ? 31.165 3.921 -15.358 1.00 42.28 83 SER A N 1
ATOM 670 C CA . SER A 1 83 ? 31.603 5.005 -16.230 1.00 42.28 83 SER A CA 1
ATOM 671 C C . SER A 1 83 ? 32.811 4.529 -17.042 1.00 42.28 83 SER A C 1
ATOM 673 O O . SER A 1 83 ? 33.954 4.609 -16.598 1.00 42.28 83 SER A O 1
ATOM 675 N N . LEU A 1 84 ? 32.569 4.004 -18.244 1.00 42.50 84 LEU A N 1
ATOM 676 C CA . LEU A 1 84 ? 33.643 3.646 -19.168 1.00 42.50 84 LEU A CA 1
ATOM 677 C C . LEU A 1 84 ? 34.214 4.933 -19.787 1.00 42.50 84 LEU A C 1
ATOM 679 O O . LEU A 1 84 ? 33.664 5.479 -20.743 1.00 42.50 84 LEU A O 1
ATOM 683 N N . LYS A 1 85 ? 35.306 5.452 -19.214 1.00 42.50 85 LYS A N 1
ATOM 684 C CA . LYS A 1 85 ? 36.079 6.554 -19.806 1.00 42.50 85 LYS A CA 1
ATOM 685 C C . LYS A 1 85 ? 36.884 6.026 -20.997 1.00 42.50 85 LYS A C 1
ATOM 687 O O . LYS A 1 85 ? 37.921 5.399 -20.803 1.00 42.50 85 LYS A O 1
ATOM 692 N N . ILE A 1 86 ? 36.436 6.313 -22.218 1.00 46.69 86 ILE A N 1
ATOM 693 C CA . ILE A 1 86 ? 37.235 6.134 -23.439 1.00 46.69 86 ILE A CA 1
ATOM 694 C C . ILE A 1 86 ? 37.669 7.526 -23.919 1.00 46.69 86 ILE A C 1
ATOM 696 O O . ILE A 1 86 ? 36.949 8.195 -24.654 1.00 46.69 86 ILE A O 1
ATOM 700 N N . GLY A 1 87 ? 38.853 7.971 -23.491 1.00 51.25 87 GLY A N 1
ATOM 701 C CA . GLY A 1 87 ? 39.531 9.137 -24.077 1.00 51.25 87 GLY A CA 1
ATOM 702 C C . GLY A 1 87 ? 38.884 10.517 -23.825 1.00 51.25 87 GLY A C 1
ATOM 703 O O . GLY A 1 87 ? 38.034 10.654 -22.947 1.00 51.25 87 GLY A O 1
ATOM 704 N N . PRO A 1 88 ? 39.311 11.570 -24.558 1.00 50.16 88 PRO A N 1
ATOM 705 C CA . PRO A 1 88 ? 39.005 12.979 -24.264 1.00 50.16 88 PRO A CA 1
ATOM 706 C C . PRO A 1 88 ? 37.609 13.440 -24.740 1.00 50.16 88 PRO A C 1
ATOM 708 O O . PRO A 1 88 ? 37.388 14.623 -24.985 1.00 50.16 88 PRO A O 1
ATOM 711 N N . THR A 1 89 ? 36.657 12.519 -24.882 1.00 44.12 89 THR A N 1
ATOM 712 C CA . THR A 1 89 ? 35.299 12.749 -25.411 1.00 44.12 89 THR A CA 1
ATOM 713 C C . THR A 1 89 ? 34.241 12.178 -24.455 1.00 44.12 89 THR A C 1
ATOM 715 O O . THR A 1 89 ? 34.579 11.353 -23.607 1.00 44.12 89 THR A O 1
ATOM 718 N N . PRO A 1 90 ? 32.987 12.670 -24.502 1.00 44.09 90 PRO A N 1
ATOM 719 C CA . PRO A 1 90 ? 32.127 12.792 -23.327 1.00 44.09 90 PRO A CA 1
ATOM 720 C C . PRO A 1 90 ? 31.755 11.453 -22.684 1.00 44.09 90 PRO A C 1
ATOM 722 O O . PRO A 1 90 ? 31.470 10.466 -23.358 1.00 44.09 90 PRO A O 1
ATOM 725 N N . SER A 1 91 ? 31.714 11.459 -21.352 1.00 40.91 91 SER A N 1
ATOM 726 C CA . SER A 1 91 ? 31.255 10.364 -20.499 1.00 40.91 91 SER A CA 1
ATOM 727 C C . SER A 1 91 ? 29.812 9.983 -20.845 1.00 40.91 91 SER A C 1
ATOM 729 O O . SER A 1 91 ? 28.880 10.729 -20.548 1.00 40.91 91 SER A O 1
ATOM 731 N N . ILE A 1 92 ? 29.610 8.820 -21.461 1.00 46.50 92 ILE A N 1
ATOM 732 C CA . ILE A 1 92 ? 28.274 8.317 -21.785 1.00 46.50 92 ILE A CA 1
ATOM 733 C C . ILE A 1 92 ? 27.641 7.758 -20.499 1.00 46.50 92 ILE A C 1
ATOM 735 O O . ILE A 1 92 ? 28.031 6.702 -20.004 1.00 46.50 92 ILE A O 1
ATOM 739 N N . VAL A 1 93 ? 26.659 8.476 -19.949 1.00 42.34 93 VAL A N 1
ATOM 740 C CA . VAL A 1 93 ? 25.822 8.024 -18.826 1.00 42.34 93 VAL A CA 1
ATOM 741 C C . VAL A 1 93 ? 24.592 7.325 -19.404 1.00 42.34 93 VAL A C 1
ATOM 743 O O . VAL A 1 93 ? 23.694 7.978 -19.930 1.00 42.34 93 VAL A O 1
ATOM 746 N N . ILE A 1 94 ? 24.544 5.991 -19.343 1.00 43.19 94 ILE A N 1
ATOM 747 C CA . ILE A 1 94 ? 23.400 5.212 -19.842 1.00 43.19 94 ILE A CA 1
ATOM 748 C C . ILE A 1 94 ? 22.533 4.786 -18.658 1.00 43.19 94 ILE A C 1
ATOM 750 O O . ILE A 1 94 ? 22.830 3.808 -17.979 1.00 43.19 94 ILE A O 1
ATOM 754 N N . SER A 1 95 ? 21.432 5.501 -18.426 1.00 40.41 95 SER A N 1
ATOM 755 C CA . SER A 1 95 ? 20.405 5.101 -17.456 1.00 40.41 95 SER A CA 1
ATOM 756 C C . SER A 1 95 ? 19.500 4.025 -18.064 1.00 40.41 95 SER A C 1
ATOM 758 O O . SER A 1 95 ? 18.806 4.239 -19.067 1.00 40.41 95 SER A O 1
ATOM 760 N N . THR A 1 96 ? 19.544 2.831 -17.478 1.00 46.12 96 THR A N 1
ATOM 761 C CA . THR A 1 96 ? 18.966 1.604 -18.035 1.00 46.12 96 THR A CA 1
ATOM 762 C C . THR A 1 96 ? 17.618 1.333 -17.348 1.00 46.12 96 THR A C 1
ATOM 764 O O . THR A 1 96 ? 17.539 0.825 -16.233 1.00 46.12 96 THR A O 1
ATOM 767 N N . ARG A 1 97 ? 16.511 1.753 -17.978 1.00 48.94 97 ARG A N 1
ATOM 768 C CA . ARG A 1 97 ? 15.150 1.445 -17.502 1.00 48.94 97 ARG A CA 1
ATOM 769 C C . ARG A 1 97 ? 14.742 0.106 -18.117 1.00 48.94 97 ARG A C 1
ATOM 771 O O . ARG A 1 97 ? 14.599 0.011 -19.330 1.00 48.94 97 ARG A O 1
ATOM 778 N N . THR A 1 98 ? 14.660 -0.935 -17.296 1.00 53.47 98 THR A N 1
ATOM 779 C CA . THR A 1 98 ? 14.042 -2.216 -17.658 1.00 53.47 98 THR A CA 1
ATOM 780 C C . THR A 1 98 ? 12.565 -2.128 -17.310 1.00 53.47 98 THR A C 1
ATOM 782 O O . THR A 1 98 ? 12.232 -1.954 -16.135 1.00 53.47 98 THR A O 1
ATOM 785 N N . ASP A 1 99 ? 11.698 -2.232 -18.313 1.00 63.66 99 ASP A N 1
ATOM 786 C CA . ASP A 1 99 ? 10.255 -2.169 -18.107 1.00 63.66 99 ASP A CA 1
ATOM 787 C C . ASP A 1 99 ? 9.680 -3.579 -17.898 1.00 63.66 99 ASP A C 1
ATOM 789 O O . ASP A 1 99 ? 10.224 -4.602 -18.330 1.00 63.66 99 ASP A O 1
ATOM 793 N N . ALA A 1 100 ? 8.598 -3.638 -17.129 1.00 68.12 100 ALA A N 1
ATOM 794 C CA . ALA A 1 100 ? 7.863 -4.871 -16.907 1.00 68.12 100 ALA A CA 1
ATOM 795 C C . ALA A 1 100 ? 7.025 -5.221 -18.140 1.00 68.12 100 ALA A C 1
ATOM 797 O O . ALA A 1 100 ? 6.603 -4.334 -18.873 1.00 68.12 100 ALA A O 1
ATOM 798 N N . HIS A 1 101 ? 6.747 -6.511 -18.336 1.00 77.25 101 HIS A N 1
ATOM 799 C CA . HIS A 1 101 ? 5.916 -6.973 -19.446 1.00 77.25 101 HIS A CA 1
ATOM 800 C C . HIS A 1 101 ? 4.518 -6.326 -19.417 1.00 77.25 101 HIS A C 1
ATOM 802 O O . HIS A 1 101 ? 3.870 -6.297 -18.365 1.00 77.25 101 HIS A O 1
ATOM 808 N N . ASP A 1 102 ? 4.019 -5.887 -20.577 1.00 79.12 102 ASP A N 1
ATOM 809 C CA . ASP A 1 102 ? 2.743 -5.164 -20.702 1.00 79.12 102 ASP A CA 1
ATOM 810 C C . ASP A 1 102 ? 1.547 -5.952 -20.142 1.00 79.12 102 ASP A C 1
ATOM 812 O O . ASP A 1 102 ? 0.601 -5.376 -19.610 1.00 79.12 102 ASP A O 1
ATOM 816 N N . ALA A 1 103 ? 1.608 -7.288 -20.164 1.00 84.06 103 ALA A N 1
ATOM 817 C CA . ALA A 1 103 ? 0.596 -8.151 -19.543 1.00 84.06 103 ALA A CA 1
ATOM 818 C C . ALA A 1 103 ? 0.335 -7.816 -18.059 1.00 84.06 103 ALA A C 1
ATOM 820 O O . ALA A 1 103 ? -0.819 -7.817 -17.630 1.00 84.06 103 ALA A O 1
ATOM 821 N N . PHE A 1 104 ? 1.370 -7.473 -17.280 1.00 84.44 104 PHE A N 1
ATOM 822 C CA . PHE A 1 104 ? 1.194 -7.092 -15.871 1.00 84.44 104 PHE A CA 1
ATOM 823 C C . PHE A 1 104 ? 0.427 -5.781 -15.728 1.00 84.44 104 PHE A C 1
ATOM 825 O O . PHE A 1 104 ? -0.330 -5.618 -14.774 1.00 84.44 104 PHE A O 1
ATOM 832 N N . PHE A 1 105 ? 0.576 -4.862 -16.685 1.00 82.88 105 PHE A N 1
ATOM 833 C CA . PHE A 1 105 ? -0.199 -3.627 -16.702 1.00 82.88 105 PHE A CA 1
ATOM 834 C C . PHE A 1 105 ? -1.692 -3.907 -16.917 1.00 82.88 105 PHE A C 1
ATOM 836 O O . PHE A 1 105 ? -2.520 -3.374 -16.179 1.00 82.88 105 PHE A O 1
ATOM 843 N N . TYR A 1 106 ? -2.049 -4.788 -17.859 1.00 87.50 106 TYR A N 1
ATOM 844 C CA . TYR A 1 106 ? -3.449 -5.163 -18.095 1.00 87.50 106 TYR A CA 1
ATOM 845 C C . TYR A 1 106 ? -4.078 -5.886 -16.899 1.00 87.50 106 TYR A C 1
ATOM 847 O O . TYR A 1 106 ? -5.213 -5.580 -16.532 1.00 87.50 106 TYR A O 1
ATOM 855 N N . VAL A 1 107 ? -3.341 -6.797 -16.254 1.00 89.38 107 VAL A N 1
ATOM 856 C CA . VAL A 1 107 ? -3.807 -7.479 -15.035 1.00 89.38 107 VAL A CA 1
ATOM 857 C C . VAL A 1 107 ? -4.012 -6.476 -13.895 1.00 89.38 107 VAL A C 1
ATOM 859 O O . VAL A 1 107 ? -5.071 -6.474 -13.266 1.00 89.38 107 VAL A O 1
ATOM 862 N N . GLU A 1 108 ? -3.054 -5.573 -13.660 1.00 86.31 108 GLU A N 1
ATOM 863 C CA . GLU A 1 108 ? -3.191 -4.501 -12.663 1.00 86.31 108 GLU A CA 1
ATOM 864 C C . GLU A 1 108 ? -4.402 -3.600 -12.957 1.00 86.31 108 GLU A C 1
ATOM 866 O O . GLU A 1 108 ? -5.157 -3.266 -12.039 1.00 86.31 108 GLU A O 1
ATOM 871 N N . ALA A 1 109 ? -4.623 -3.242 -14.224 1.00 87.31 109 ALA A N 1
ATOM 872 C CA . ALA A 1 109 ? -5.761 -2.433 -14.648 1.00 87.31 109 ALA A CA 1
ATOM 873 C C . ALA A 1 109 ? -7.099 -3.145 -14.402 1.00 87.31 109 ALA A C 1
ATOM 875 O O . ALA A 1 109 ? -8.010 -2.540 -13.835 1.00 87.31 109 ALA A O 1
ATOM 876 N N . ALA A 1 110 ? -7.208 -4.430 -14.752 1.00 90.50 110 ALA A N 1
ATOM 877 C CA . ALA A 1 110 ? -8.411 -5.229 -14.521 1.00 90.50 110 ALA A CA 1
ATOM 878 C C . ALA A 1 110 ? -8.727 -5.369 -13.021 1.00 90.50 110 ALA A C 1
ATOM 880 O O . ALA A 1 110 ? -9.862 -5.136 -12.598 1.00 90.50 110 ALA A O 1
ATOM 881 N N . CYS A 1 111 ? -7.718 -5.666 -12.194 1.00 90.38 111 CYS A N 1
ATOM 882 C CA . CYS A 1 111 ? -7.876 -5.733 -10.739 1.00 90.38 111 CYS A CA 1
ATOM 883 C C . CYS A 1 111 ? -8.320 -4.387 -10.141 1.00 90.38 111 CYS A C 1
ATOM 885 O O . CYS A 1 111 ? -9.211 -4.351 -9.292 1.00 90.38 111 CYS A O 1
ATOM 887 N N . ASN A 1 112 ? -7.732 -3.268 -10.576 1.00 88.81 112 ASN A N 1
ATOM 888 C CA . ASN A 1 112 ? -8.120 -1.947 -10.071 1.00 88.81 112 ASN A CA 1
ATOM 889 C C . ASN A 1 112 ? -9.498 -1.500 -10.563 1.00 88.81 112 ASN A C 1
ATOM 891 O O . ASN A 1 112 ? -10.215 -0.839 -9.810 1.00 88.81 112 ASN A O 1
ATOM 895 N N . ALA A 1 113 ? -9.904 -1.888 -11.774 1.00 90.50 113 ALA A N 1
ATOM 896 C CA . ALA A 1 113 ? -11.269 -1.679 -12.244 1.00 90.50 113 ALA A CA 1
ATOM 897 C C . ALA A 1 113 ? -12.274 -2.399 -11.330 1.00 90.50 113 ALA A C 1
ATOM 899 O O . ALA A 1 113 ? -13.252 -1.788 -10.898 1.00 90.50 113 ALA A O 1
ATOM 900 N N . TRP A 1 114 ? -11.983 -3.648 -10.944 1.00 90.25 114 TRP A N 1
ATOM 901 C CA . TRP A 1 114 ? -12.797 -4.390 -9.977 1.00 90.25 114 TRP A CA 1
ATOM 902 C C . TRP A 1 114 ? -12.860 -3.702 -8.604 1.00 90.25 114 TRP A C 1
ATOM 904 O O . TRP A 1 114 ? -13.946 -3.539 -8.047 1.00 90.25 114 TRP A O 1
ATOM 914 N N . PHE A 1 115 ? -11.731 -3.233 -8.060 1.00 90.12 115 PHE A N 1
ATOM 915 C CA . PHE A 1 115 ? -11.727 -2.524 -6.771 1.00 90.12 115 PHE A CA 1
ATOM 916 C C . PHE A 1 115 ? -12.495 -1.206 -6.810 1.00 90.12 115 PHE A C 1
ATOM 918 O O . PHE A 1 115 ? -13.222 -0.896 -5.866 1.00 90.12 115 PHE A O 1
ATOM 925 N N . THR A 1 116 ? -12.379 -0.469 -7.912 1.00 90.38 116 THR A N 1
ATOM 926 C CA . THR A 1 116 ? -13.130 0.769 -8.136 1.00 90.38 116 THR A CA 1
ATOM 927 C C . THR A 1 116 ? -14.622 0.481 -8.210 1.00 90.38 116 THR A C 1
ATOM 929 O O . THR A 1 116 ? -15.403 1.142 -7.530 1.00 90.38 116 THR A O 1
ATOM 932 N N . PHE A 1 117 ? -15.023 -0.545 -8.963 1.00 89.19 117 PHE A N 1
ATOM 933 C CA . PHE A 1 117 ? -16.410 -0.997 -9.024 1.00 89.19 117 PHE A CA 1
ATOM 934 C C . PHE A 1 117 ? -16.948 -1.357 -7.632 1.00 89.19 117 PHE A C 1
ATOM 936 O O . PHE A 1 117 ? -17.998 -0.864 -7.221 1.00 89.19 117 PHE A O 1
ATOM 943 N N . GLU A 1 118 ? -16.200 -2.146 -6.864 1.00 86.88 118 GLU A N 1
ATOM 944 C CA . GLU A 1 118 ? -16.582 -2.543 -5.510 1.00 86.88 118 GLU A CA 1
ATOM 945 C C . GLU A 1 118 ? -16.730 -1.334 -4.565 1.00 86.88 118 GLU A C 1
ATOM 947 O O . GLU A 1 118 ? -17.672 -1.277 -3.766 1.00 86.88 118 GLU A O 1
ATOM 952 N N . LEU A 1 119 ? -15.834 -0.347 -4.663 1.00 87.19 119 LEU A N 1
ATOM 953 C CA . LEU A 1 119 ? -15.895 0.889 -3.881 1.00 87.19 119 LEU A CA 1
ATOM 954 C C . LEU A 1 119 ? -17.100 1.755 -4.280 1.00 87.19 119 LEU A C 1
ATOM 956 O O . LEU A 1 119 ? -17.813 2.246 -3.401 1.00 87.19 119 LEU A O 1
ATOM 960 N N . LEU A 1 120 ? -17.362 1.899 -5.582 1.00 88.38 120 LEU A N 1
ATOM 961 C CA . LEU A 1 120 ? -18.482 2.675 -6.119 1.00 88.38 120 LEU A CA 1
ATOM 962 C C . LEU A 1 120 ? -19.831 2.073 -5.735 1.00 88.38 120 LEU A C 1
ATOM 964 O O . LEU A 1 120 ? -20.706 2.802 -5.269 1.00 88.38 120 LEU A O 1
ATOM 968 N N . VAL A 1 121 ? -19.993 0.752 -5.859 1.00 84.69 121 VAL A N 1
ATOM 969 C CA . VAL A 1 121 ? -21.225 0.063 -5.447 1.00 84.69 121 VAL A CA 1
ATOM 970 C C . VAL A 1 121 ? -21.473 0.278 -3.956 1.00 84.69 121 VAL A C 1
ATOM 972 O O . VAL A 1 121 ? -22.571 0.666 -3.562 1.00 84.69 121 VAL A O 1
ATOM 975 N N . ARG A 1 122 ? -20.456 0.115 -3.101 1.00 83.50 122 ARG A N 1
ATOM 976 C CA . ARG A 1 122 ? -20.618 0.370 -1.659 1.00 83.50 122 ARG A CA 1
ATOM 977 C C . ARG A 1 122 ? -20.969 1.825 -1.355 1.00 83.50 122 ARG A C 1
ATOM 979 O O . ARG A 1 122 ? -21.799 2.066 -0.483 1.00 83.50 122 ARG A O 1
ATOM 986 N N . PHE A 1 123 ? -20.359 2.777 -2.056 1.00 85.25 123 PHE A N 1
ATOM 987 C CA . PHE A 1 123 ? -20.656 4.197 -1.889 1.00 85.25 123 PHE A CA 1
ATOM 988 C C . PHE A 1 123 ? -22.080 4.547 -2.347 1.00 85.25 123 PHE A C 1
ATOM 990 O O . PHE A 1 123 ? -22.763 5.324 -1.682 1.00 85.25 123 PHE A O 1
ATOM 997 N N . ALA A 1 124 ? -22.551 3.951 -3.446 1.00 85.19 124 ALA A N 1
ATOM 998 C CA . ALA A 1 124 ? -23.893 4.170 -3.982 1.00 85.19 124 ALA A CA 1
ATOM 999 C C . ALA A 1 124 ? -24.993 3.649 -3.046 1.00 85.19 124 ALA A C 1
ATOM 1001 O O . ALA A 1 124 ? -26.044 4.277 -2.920 1.00 85.19 124 ALA A O 1
ATOM 1002 N N . VAL A 1 125 ? -24.751 2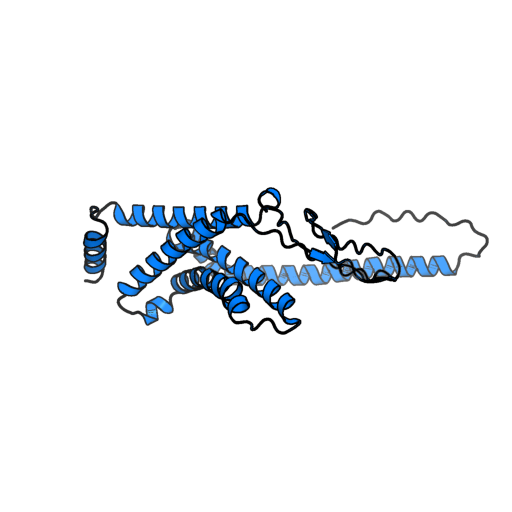.525 -2.366 1.00 80.81 125 VAL A N 1
ATOM 1003 C CA . VAL A 1 125 ? -25.735 1.912 -1.459 1.00 80.81 125 VAL A CA 1
ATOM 1004 C C . VAL A 1 125 ? -25.584 2.407 -0.004 1.00 80.81 125 VAL A C 1
ATOM 1006 O O . VAL A 1 125 ? -26.421 2.115 0.854 1.00 80.81 125 VAL A O 1
ATOM 1009 N N . ALA A 1 126 ? -24.549 3.192 0.312 1.00 79.25 126 ALA A N 1
ATOM 1010 C CA . ALA A 1 126 ? -24.372 3.769 1.643 1.00 79.25 126 ALA A CA 1
ATOM 1011 C C . ALA A 1 126 ? -25.460 4.826 1.950 1.00 79.25 126 ALA A C 1
ATOM 1013 O O . ALA A 1 126 ? -25.656 5.749 1.159 1.00 79.25 126 ALA A O 1
ATOM 1014 N N . PRO A 1 127 ? -26.145 4.746 3.110 1.00 77.62 127 PRO A N 1
ATOM 1015 C CA . PRO A 1 127 ? -27.172 5.721 3.483 1.00 77.62 127 PRO A CA 1
ATOM 1016 C C . PRO A 1 127 ? -26.577 7.101 3.813 1.00 77.62 127 PRO A C 1
ATOM 1018 O O . PRO A 1 127 ? -27.171 8.117 3.466 1.00 77.62 127 PRO A O 1
ATOM 1021 N N . TYR A 1 128 ? -25.385 7.136 4.424 1.00 86.88 128 TYR A N 1
ATOM 1022 C CA . TYR A 1 128 ? -24.676 8.359 4.812 1.00 86.88 128 TYR A CA 1
ATOM 1023 C C . TYR A 1 128 ? -23.280 8.394 4.180 1.00 86.88 128 TYR A C 1
ATOM 1025 O O . TYR A 1 128 ? -22.342 7.738 4.636 1.00 86.88 128 TYR A O 1
ATOM 1033 N N . LYS A 1 129 ? -23.132 9.175 3.105 1.00 86.38 129 LYS A N 1
ATOM 1034 C CA . LYS A 1 129 ? -21.907 9.216 2.286 1.00 86.38 129 LYS A CA 1
ATOM 1035 C C . LYS A 1 129 ? -20.682 9.729 3.050 1.00 86.38 129 LYS A C 1
ATOM 1037 O O . LYS A 1 129 ? -19.596 9.183 2.894 1.00 86.38 129 LYS A O 1
ATOM 1042 N N . LEU A 1 130 ? -20.848 10.742 3.903 1.00 85.31 130 LEU A N 1
ATOM 1043 C CA . LEU A 1 130 ? -19.742 11.314 4.684 1.00 85.31 130 LEU A CA 1
ATOM 1044 C C . LEU A 1 130 ? -19.238 10.357 5.768 1.00 85.31 130 LEU A C 1
ATOM 1046 O O . LEU A 1 130 ? -18.034 10.230 5.969 1.00 85.31 130 LEU A O 1
ATOM 1050 N N . GLU A 1 131 ? -20.142 9.636 6.429 1.00 86.88 131 GLU A N 1
ATOM 1051 C CA . GLU A 1 131 ? -19.769 8.619 7.414 1.00 86.88 131 GLU A CA 1
ATOM 1052 C C . GLU A 1 131 ? -19.065 7.432 6.745 1.00 86.88 131 GLU A C 1
ATOM 1054 O O . GLU A 1 131 ? -18.057 6.932 7.247 1.00 86.88 131 GLU A O 1
ATOM 1059 N N . PHE A 1 132 ? -19.525 7.045 5.550 1.00 85.44 132 PHE A N 1
ATOM 1060 C CA . PHE A 1 132 ? -18.848 6.046 4.730 1.00 85.44 132 PHE A CA 1
ATOM 1061 C C . PHE A 1 132 ? -17.413 6.462 4.380 1.00 85.44 132 PHE A C 1
ATOM 1063 O O . PHE A 1 132 ? -16.508 5.633 4.490 1.00 85.44 132 PHE A O 1
ATOM 1070 N N . LEU A 1 133 ? -17.199 7.726 3.998 1.00 85.06 133 LEU A N 1
ATOM 1071 C CA . LEU A 1 133 ? -15.872 8.263 3.678 1.00 85.06 133 LEU A CA 1
ATOM 1072 C C . LEU A 1 133 ? -14.979 8.430 4.913 1.00 85.06 133 LEU A C 1
ATOM 1074 O O . LEU A 1 133 ? -13.764 8.361 4.783 1.00 85.06 133 LEU A O 1
ATOM 1078 N N . LYS A 1 134 ? -15.550 8.614 6.108 1.00 87.81 134 LYS A N 1
ATOM 1079 C CA . LYS A 1 134 ? -14.788 8.737 7.361 1.00 87.81 134 LYS A CA 1
ATOM 1080 C C . LYS A 1 134 ? -14.339 7.383 7.930 1.00 87.81 134 LYS A C 1
ATOM 1082 O O . LYS A 1 134 ? -13.463 7.334 8.791 1.00 87.81 134 LYS A O 1
ATOM 1087 N N . ASN A 1 135 ? -14.918 6.275 7.469 1.00 86.25 135 ASN A N 1
ATOM 1088 C CA . ASN A 1 135 ? -14.554 4.939 7.931 1.00 86.25 135 ASN A CA 1
ATOM 1089 C C . ASN A 1 135 ? -13.138 4.553 7.463 1.00 86.25 135 ASN A C 1
ATOM 1091 O O . ASN A 1 135 ? -12.876 4.468 6.263 1.00 86.25 135 ASN A O 1
ATOM 1095 N N . THR A 1 136 ? -12.247 4.238 8.409 1.00 85.06 136 THR A N 1
ATOM 1096 C CA . THR A 1 136 ? -10.834 3.898 8.166 1.00 85.06 136 THR A CA 1
ATOM 1097 C C . THR A 1 136 ? -10.642 2.816 7.103 1.00 85.06 136 THR A C 1
ATOM 1099 O O . THR A 1 136 ? -9.768 2.949 6.252 1.00 85.06 136 THR A O 1
ATOM 1102 N N . ILE A 1 137 ? -11.472 1.769 7.093 1.00 82.94 137 ILE A N 1
ATOM 1103 C CA . ILE A 1 137 ? -11.333 0.666 6.124 1.00 82.94 137 ILE A CA 1
ATOM 1104 C C . ILE A 1 137 ? -11.663 1.145 4.703 1.00 82.94 137 ILE A C 1
ATOM 1106 O O . ILE A 1 137 ? -11.006 0.746 3.744 1.00 82.94 137 ILE A O 1
ATOM 1110 N N . ASN A 1 138 ? -12.654 2.029 4.565 1.00 87.06 138 ASN A N 1
ATOM 1111 C CA . ASN A 1 138 ? -13.044 2.587 3.272 1.00 87.06 138 ASN A CA 1
ATOM 1112 C C . ASN A 1 138 ? -12.028 3.623 2.775 1.00 87.06 138 ASN A C 1
ATOM 1114 O O . ASN A 1 138 ? -11.775 3.676 1.575 1.00 87.06 138 ASN A O 1
ATOM 1118 N N . ILE A 1 139 ? -11.415 4.398 3.680 1.00 89.00 139 ILE A N 1
ATOM 1119 C CA . ILE A 1 139 ? -10.310 5.311 3.347 1.00 89.00 139 ILE A CA 1
ATOM 1120 C C . ILE A 1 139 ? -9.132 4.517 2.785 1.00 89.00 139 ILE A C 1
ATOM 1122 O O . ILE A 1 139 ? -8.602 4.877 1.739 1.00 89.00 139 ILE A O 1
ATOM 1126 N N . ILE A 1 140 ? -8.747 3.417 3.440 1.00 87.50 140 ILE A N 1
ATOM 1127 C CA . ILE A 1 140 ? -7.646 2.568 2.970 1.00 87.50 140 ILE A CA 1
ATOM 1128 C C . ILE A 1 140 ? -7.956 1.992 1.579 1.00 87.50 140 ILE A C 1
ATOM 1130 O O . ILE A 1 140 ? -7.094 2.030 0.705 1.00 87.50 140 ILE A O 1
ATOM 1134 N N . ASP A 1 141 ? -9.182 1.511 1.344 1.00 86.69 141 ASP A N 1
ATOM 1135 C CA . ASP A 1 141 ? -9.615 0.996 0.032 1.00 86.69 141 ASP A CA 1
ATOM 1136 C C . ASP A 1 141 ? -9.578 2.093 -1.053 1.00 86.69 141 ASP A C 1
ATOM 1138 O O . ASP A 1 141 ? -9.084 1.871 -2.162 1.00 86.69 141 ASP A O 1
ATOM 1142 N N . ALA A 1 142 ? -10.022 3.308 -0.714 1.00 88.38 142 ALA A N 1
ATOM 1143 C CA . ALA A 1 142 ? -9.985 4.463 -1.606 1.00 88.38 142 ALA A CA 1
ATOM 1144 C C . ALA A 1 142 ? -8.548 4.890 -1.944 1.00 88.38 142 ALA A C 1
ATOM 1146 O O . ALA A 1 142 ? -8.224 5.045 -3.119 1.00 88.38 142 ALA A O 1
ATOM 1147 N N . VAL A 1 143 ? -7.670 5.019 -0.946 1.00 87.94 143 VAL A N 1
ATOM 1148 C CA . VAL A 1 143 ? -6.256 5.392 -1.134 1.00 87.94 143 VAL A CA 1
ATOM 1149 C C . VAL A 1 143 ? -5.506 4.327 -1.939 1.00 87.94 143 VAL A C 1
ATOM 1151 O O . VAL A 1 143 ? -4.768 4.657 -2.869 1.00 87.94 143 VAL A O 1
ATOM 1154 N N . ALA A 1 144 ? -5.728 3.043 -1.643 1.00 84.50 144 ALA A N 1
ATOM 1155 C CA . ALA A 1 144 ? -5.102 1.942 -2.371 1.00 84.50 144 ALA A CA 1
ATOM 1156 C C . ALA A 1 144 ? -5.532 1.905 -3.847 1.00 84.50 144 ALA A C 1
ATOM 1158 O O . ALA A 1 144 ? -4.699 1.654 -4.723 1.00 84.50 144 ALA A O 1
ATOM 1159 N N . THR A 1 145 ? -6.806 2.190 -4.125 1.00 86.44 145 THR A N 1
ATOM 1160 C CA . THR A 1 145 ? -7.345 2.287 -5.488 1.00 86.44 145 THR A CA 1
ATOM 1161 C C . THR A 1 145 ? -6.799 3.525 -6.206 1.00 86.44 145 THR A C 1
ATOM 1163 O O . THR A 1 145 ? -6.304 3.416 -7.327 1.00 86.44 145 THR A O 1
ATOM 1166 N N . LEU A 1 146 ? -6.789 4.683 -5.538 1.00 85.62 146 LEU A N 1
ATOM 1167 C CA . LEU A 1 146 ? -6.304 5.953 -6.084 1.00 85.62 146 LEU A CA 1
ATOM 1168 C C . LEU A 1 146 ? -4.820 5.900 -6.475 1.00 85.62 146 LEU A C 1
ATOM 1170 O O . LEU A 1 146 ? -4.453 6.453 -7.508 1.00 85.62 146 LEU A O 1
ATOM 1174 N N . SER A 1 147 ? -3.988 5.174 -5.718 1.00 84.00 147 SER A N 1
ATOM 1175 C CA . SER A 1 147 ? -2.545 5.045 -5.990 1.00 84.00 147 SER A CA 1
ATOM 1176 C C . SER A 1 147 ? -2.212 4.571 -7.412 1.00 84.00 147 SER A C 1
ATOM 1178 O O . SER A 1 147 ? -1.216 4.995 -7.996 1.00 84.00 147 SER A O 1
ATOM 1180 N N . PHE A 1 148 ? -3.055 3.721 -8.006 1.00 81.56 148 PHE A N 1
ATOM 1181 C CA . PHE A 1 148 ? -2.871 3.260 -9.381 1.00 81.56 148 PHE A CA 1
ATOM 1182 C C . PHE A 1 148 ? -3.223 4.334 -10.410 1.00 81.56 148 PHE A C 1
ATOM 1184 O O . PHE A 1 148 ? -2.523 4.491 -11.407 1.00 81.56 148 PHE A O 1
ATOM 1191 N N . TYR A 1 149 ? -4.287 5.095 -10.159 1.00 83.31 149 TYR A N 1
ATOM 1192 C CA . TYR A 1 149 ? -4.671 6.199 -11.031 1.00 83.31 149 TYR A CA 1
ATOM 1193 C C . TYR A 1 149 ? -3.609 7.296 -11.019 1.00 83.31 149 TYR A C 1
ATOM 1195 O O . TYR A 1 149 ? -3.265 7.806 -12.081 1.00 83.31 149 TYR A O 1
ATOM 1203 N N . THR A 1 150 ? -3.021 7.591 -9.856 1.00 78.69 150 THR A N 1
ATOM 1204 C CA . THR A 1 150 ? -1.884 8.514 -9.744 1.00 78.69 150 THR A CA 1
ATOM 1205 C C . THR A 1 150 ? -0.695 8.044 -10.583 1.00 78.69 150 THR A C 1
ATOM 1207 O O . THR A 1 150 ? -0.120 8.843 -11.313 1.00 78.69 150 THR A O 1
ATOM 1210 N N . ASP A 1 151 ? -0.372 6.749 -10.570 1.00 77.19 151 ASP A N 1
ATOM 1211 C CA . ASP A 1 151 ? 0.711 6.194 -11.394 1.00 77.19 151 ASP A CA 1
ATOM 1212 C C . ASP A 1 151 ? 0.447 6.322 -12.903 1.00 77.19 151 ASP A C 1
ATOM 1214 O O . ASP A 1 151 ? 1.350 6.695 -13.652 1.00 77.19 151 ASP A O 1
ATOM 1218 N N . ILE A 1 152 ? -0.789 6.076 -13.357 1.00 77.56 152 ILE A N 1
ATOM 1219 C CA . ILE A 1 152 ? -1.172 6.270 -14.766 1.00 77.56 152 ILE A CA 1
ATOM 1220 C C . ILE A 1 152 ? -1.104 7.749 -15.151 1.00 77.56 152 ILE A C 1
ATOM 1222 O O . ILE A 1 152 ? -0.590 8.078 -16.221 1.00 77.56 152 ILE A O 1
ATOM 1226 N N . ILE A 1 153 ? -1.624 8.638 -14.302 1.00 75.81 153 ILE A N 1
ATOM 1227 C CA . ILE A 1 153 ? -1.615 10.084 -14.549 1.00 75.81 153 ILE A CA 1
ATOM 1228 C C . ILE A 1 153 ? -0.170 10.570 -14.682 1.00 75.81 153 ILE A C 1
ATOM 1230 O O . ILE A 1 153 ? 0.170 11.227 -15.664 1.00 75.81 153 ILE A O 1
ATOM 1234 N N . ILE A 1 154 ? 0.704 10.177 -13.758 1.00 70.69 154 ILE A N 1
ATOM 1235 C CA . ILE A 1 154 ? 2.092 10.630 -13.769 1.00 70.69 154 ILE A CA 1
ATOM 1236 C C . ILE A 1 154 ? 2.876 10.014 -14.937 1.00 70.69 154 ILE A C 1
ATOM 1238 O O . ILE A 1 154 ? 3.522 10.7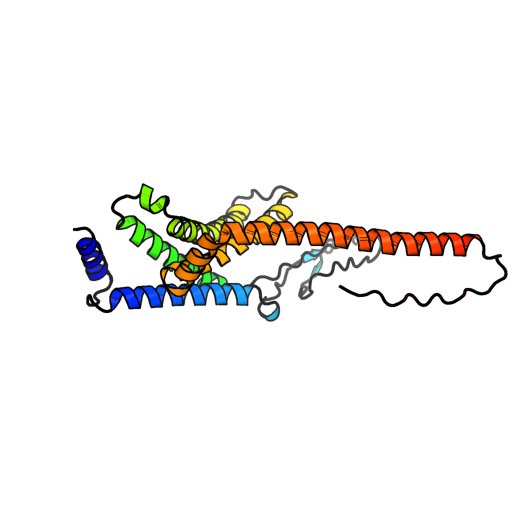51 -15.670 1.00 70.69 154 ILE A O 1
ATOM 1242 N N . ASN A 1 155 ? 2.809 8.699 -15.172 1.00 69.12 155 ASN A N 1
ATOM 1243 C CA . ASN A 1 155 ? 3.631 8.071 -16.219 1.00 69.12 155 ASN A CA 1
ATOM 1244 C C . ASN A 1 155 ? 3.118 8.317 -17.644 1.00 69.12 155 ASN A C 1
ATOM 1246 O O . ASN A 1 155 ? 3.912 8.276 -18.580 1.00 69.12 155 ASN A O 1
ATOM 1250 N N . LYS A 1 156 ? 1.806 8.507 -17.834 1.00 69.06 156 LYS A N 1
ATOM 1251 C CA . LYS A 1 156 ? 1.197 8.550 -19.173 1.00 69.06 156 LYS A CA 1
ATOM 1252 C C . LYS A 1 156 ? 0.763 9.951 -19.589 1.00 69.06 156 LYS A C 1
ATOM 1254 O O . LYS A 1 156 ? 0.926 10.295 -20.755 1.00 69.06 156 LYS A O 1
ATOM 1259 N N . TYR A 1 157 ? 0.237 10.754 -18.660 1.00 66.81 157 TYR A N 1
ATOM 1260 C CA . TYR A 1 157 ? -0.274 12.087 -18.987 1.00 66.81 157 TYR A CA 1
ATOM 1261 C C . TYR A 1 157 ? 0.800 13.176 -18.869 1.00 66.81 157 TYR A C 1
ATOM 1263 O O . TYR A 1 157 ? 0.882 14.016 -19.763 1.00 66.81 157 TYR A O 1
ATOM 1271 N N . ILE A 1 158 ? 1.668 13.147 -17.849 1.00 65.19 158 ILE A N 1
ATOM 1272 C CA . ILE A 1 158 ? 2.700 14.190 -17.660 1.00 65.19 158 ILE A CA 1
ATOM 1273 C C . ILE A 1 158 ? 3.677 14.282 -18.854 1.00 65.19 158 ILE A C 1
ATOM 1275 O O . ILE A 1 158 ? 3.862 15.397 -19.347 1.00 65.19 158 ILE A O 1
ATOM 1279 N N . PRO A 1 159 ? 4.220 13.175 -19.412 1.00 62.31 159 PRO A N 1
ATOM 1280 C CA . PRO A 1 159 ? 5.103 13.267 -20.579 1.00 62.31 159 PRO A CA 1
ATOM 1281 C C . PRO A 1 159 ? 4.365 13.740 -21.840 1.00 62.31 159 PRO A C 1
ATOM 1283 O O . PRO A 1 159 ? 4.927 14.452 -22.667 1.00 62.31 159 PRO A O 1
ATOM 1286 N N . SER A 1 160 ? 3.080 13.387 -21.981 1.00 58.97 160 SER A N 1
ATOM 1287 C CA . SER A 1 160 ? 2.260 13.767 -23.143 1.00 58.97 160 SER A CA 1
ATOM 1288 C C . SER A 1 160 ? 1.888 15.255 -23.182 1.00 58.97 160 SER A C 1
ATOM 1290 O O . SER A 1 160 ? 1.607 15.789 -24.250 1.00 58.97 160 SER A O 1
ATOM 1292 N N . LEU A 1 161 ? 1.919 15.932 -22.029 1.00 59.16 161 LEU A N 1
ATOM 1293 C CA . LEU A 1 161 ? 1.628 17.361 -21.885 1.00 59.16 161 LEU A CA 1
ATOM 1294 C C . LEU A 1 161 ? 2.844 18.261 -22.165 1.00 59.16 161 LEU A C 1
ATOM 1296 O O . LEU A 1 161 ? 2.731 19.479 -22.055 1.00 59.16 161 LEU A O 1
ATOM 1300 N N . GLY A 1 162 ? 4.003 17.692 -22.524 1.00 54.12 162 GLY A N 1
ATOM 1301 C CA . GLY A 1 162 ? 5.191 18.466 -22.902 1.00 54.12 162 GLY A CA 1
ATOM 1302 C C . GLY A 1 162 ? 5.814 19.280 -21.761 1.00 54.12 162 GLY A C 1
ATOM 1303 O O . GLY A 1 162 ? 6.670 20.123 -22.013 1.00 54.12 162 GLY A O 1
ATOM 1304 N N . LEU A 1 163 ? 5.426 19.022 -20.507 1.00 54.53 163 LEU A N 1
ATOM 1305 C CA . LEU A 1 163 ? 5.968 19.683 -19.311 1.00 54.53 163 LEU A CA 1
ATOM 1306 C C . LEU A 1 163 ? 7.343 19.127 -18.884 1.00 54.53 163 LEU A C 1
ATOM 1308 O O . LEU A 1 163 ? 7.811 19.404 -17.781 1.00 54.53 163 LEU A O 1
ATOM 1312 N N . GLU A 1 164 ? 8.006 18.358 -19.750 1.00 53.25 164 GLU A N 1
ATOM 1313 C CA . GLU A 1 164 ? 9.346 17.795 -19.543 1.00 53.25 164 GLU A CA 1
ATOM 1314 C C . GLU A 1 164 ? 10.433 18.865 -19.762 1.00 53.25 164 GLU A C 1
ATOM 1316 O O . GLU A 1 164 ? 11.334 18.720 -20.588 1.00 53.25 164 GLU A O 1
ATOM 1321 N N . GLN A 1 165 ? 10.349 19.977 -19.029 1.00 43.56 165 GLN A N 1
ATOM 1322 C CA . GLN A 1 165 ? 11.429 20.957 -18.945 1.00 43.56 165 GLN A CA 1
ATOM 1323 C C . GLN A 1 165 ? 12.128 20.847 -17.584 1.00 43.56 165 GLN A C 1
ATOM 1325 O O . GLN A 1 165 ? 11.677 21.390 -16.578 1.00 43.56 165 GLN A O 1
ATOM 1330 N N . GLY A 1 166 ? 13.268 20.151 -17.570 1.00 51.09 166 GLY A N 1
ATOM 1331 C CA . GLY A 1 166 ? 14.302 20.299 -16.540 1.00 51.09 166 GLY A CA 1
ATOM 1332 C C . GLY A 1 166 ? 14.536 19.104 -15.609 1.00 51.09 166 GLY A C 1
ATOM 1333 O O . GLY A 1 166 ? 13.773 18.140 -15.570 1.00 51.09 166 GLY A O 1
ATOM 1334 N N . ASP A 1 167 ? 15.616 19.228 -14.830 1.00 55.22 167 ASP A N 1
ATOM 1335 C CA . ASP A 1 167 ? 16.249 18.330 -13.831 1.00 55.22 167 ASP A CA 1
ATOM 1336 C C . ASP A 1 167 ? 15.300 17.632 -12.817 1.00 55.22 167 ASP A C 1
ATOM 1338 O O . ASP A 1 167 ? 15.686 16.794 -12.006 1.00 55.22 167 ASP A O 1
ATOM 1342 N N . ASN A 1 168 ? 14.004 17.929 -12.881 1.00 58.16 168 ASN A N 1
ATOM 1343 C CA . ASN A 1 168 ? 12.949 17.357 -12.052 1.00 58.16 168 ASN A CA 1
ATOM 1344 C C . ASN A 1 168 ? 12.575 15.911 -12.430 1.00 58.16 168 ASN A C 1
ATOM 1346 O O . ASN A 1 168 ? 11.964 15.221 -11.618 1.00 58.16 168 ASN A O 1
ATOM 1350 N N . THR A 1 169 ? 12.966 15.419 -13.612 1.00 56.94 169 THR A N 1
ATOM 1351 C CA . THR A 1 169 ? 12.664 14.044 -14.078 1.00 56.94 169 THR A CA 1
ATOM 1352 C C . THR A 1 169 ? 13.159 12.967 -13.102 1.00 56.94 169 THR A C 1
ATOM 1354 O O . THR A 1 169 ? 12.457 11.985 -12.854 1.00 56.94 169 THR A O 1
ATOM 1357 N N . GLY A 1 170 ? 14.330 13.167 -12.481 1.00 58.34 170 GLY A N 1
ATOM 1358 C CA . GLY A 1 170 ? 14.860 12.245 -11.469 1.00 58.34 170 GLY A CA 1
ATOM 1359 C C . GLY A 1 170 ? 13.999 12.185 -10.202 1.00 58.34 170 GLY A C 1
ATOM 1360 O O . GLY A 1 170 ? 13.736 11.101 -9.688 1.00 58.34 170 GLY A O 1
ATOM 1361 N N . LYS A 1 171 ? 13.478 13.336 -9.754 1.00 61.75 171 LYS A N 1
ATOM 1362 C CA . LYS A 1 171 ? 12.593 13.436 -8.581 1.00 61.75 171 LYS A CA 1
ATOM 1363 C C . LYS A 1 171 ? 11.226 12.798 -8.831 1.00 61.75 171 LYS A C 1
ATOM 1365 O O . LYS A 1 171 ? 10.683 12.150 -7.944 1.00 61.75 171 LYS A O 1
ATOM 1370 N N . MET A 1 172 ? 10.675 12.937 -10.039 1.00 62.53 172 MET A N 1
ATOM 1371 C CA . MET A 1 172 ? 9.382 12.328 -10.379 1.00 62.53 172 MET A CA 1
ATOM 1372 C C . MET A 1 172 ? 9.462 10.797 -10.399 1.00 62.53 172 MET A C 1
ATOM 1374 O O . MET A 1 172 ? 8.539 10.135 -9.931 1.00 62.53 172 MET A O 1
ATOM 1378 N N . ALA A 1 173 ? 10.575 10.229 -10.877 1.00 63.12 173 ALA A N 1
ATOM 1379 C CA . ALA A 1 173 ? 10.800 8.783 -10.858 1.00 63.12 173 ALA A CA 1
ATOM 1380 C C . ALA A 1 173 ? 10.833 8.212 -9.429 1.00 63.12 173 ALA A C 1
ATOM 1382 O O . ALA A 1 173 ? 10.232 7.171 -9.168 1.00 63.12 173 ALA A O 1
ATOM 1383 N N . GLU A 1 174 ? 11.475 8.922 -8.501 1.00 65.75 174 GLU A N 1
ATOM 1384 C CA . GLU A 1 174 ? 11.533 8.539 -7.088 1.00 65.75 174 GLU A CA 1
ATOM 1385 C C . GLU A 1 174 ? 10.144 8.600 -6.429 1.00 65.75 174 GLU A C 1
ATOM 1387 O O . GLU A 1 174 ? 9.718 7.665 -5.748 1.00 65.75 174 GLU A O 1
ATOM 1392 N N . VAL A 1 175 ? 9.373 9.655 -6.712 1.00 70.31 175 VAL A N 1
ATOM 1393 C CA . VAL A 1 175 ? 7.993 9.802 -6.223 1.00 70.31 175 VAL A CA 1
ATOM 1394 C C . VAL A 1 175 ? 7.097 8.655 -6.715 1.00 70.31 175 VAL A C 1
ATOM 1396 O O . VAL A 1 175 ? 6.336 8.090 -5.929 1.00 70.31 175 VAL A O 1
ATOM 1399 N N . ILE A 1 176 ? 7.210 8.254 -7.983 1.00 67.94 176 ILE A N 1
ATOM 1400 C CA . ILE A 1 176 ? 6.455 7.124 -8.558 1.00 67.94 176 ILE A CA 1
ATOM 1401 C C . ILE A 1 176 ? 6.777 5.798 -7.842 1.00 67.94 176 ILE A C 1
ATOM 1403 O O . ILE A 1 176 ? 5.879 4.978 -7.601 1.00 67.94 176 ILE A O 1
ATOM 1407 N N . GLU A 1 177 ? 8.040 5.587 -7.463 1.00 70.44 177 GLU A N 1
ATOM 1408 C CA . GLU A 1 177 ? 8.463 4.400 -6.712 1.00 70.44 177 GLU A CA 1
ATOM 1409 C C . GLU A 1 177 ? 7.814 4.370 -5.316 1.00 70.44 177 GLU A C 1
ATOM 1411 O O . GLU A 1 177 ? 7.262 3.342 -4.910 1.00 70.44 177 GLU A O 1
ATOM 1416 N N . PHE A 1 178 ? 7.738 5.516 -4.632 1.00 74.25 178 PHE A N 1
ATOM 1417 C CA . PHE A 1 178 ? 7.024 5.633 -3.355 1.00 74.25 178 PHE A CA 1
ATOM 1418 C C . PHE A 1 178 ? 5.510 5.390 -3.483 1.00 74.25 178 PHE A C 1
ATOM 1420 O O . PHE A 1 178 ? 4.935 4.654 -2.675 1.00 74.25 178 PHE A O 1
ATOM 1427 N N . PHE A 1 179 ? 4.847 5.925 -4.515 1.00 75.75 179 PHE A N 1
ATOM 1428 C CA . PHE A 1 179 ? 3.415 5.671 -4.755 1.00 75.75 179 PHE A CA 1
ATOM 1429 C C . PHE A 1 179 ? 3.118 4.196 -5.068 1.00 75.75 179 PHE A C 1
ATOM 1431 O O . PHE A 1 179 ? 2.020 3.708 -4.785 1.00 75.75 179 PHE A O 1
ATOM 1438 N N . SER A 1 180 ? 4.095 3.450 -5.585 1.00 73.94 180 SER A N 1
ATOM 1439 C CA . SER A 1 180 ? 3.950 2.012 -5.825 1.00 73.94 180 SER A CA 1
ATOM 1440 C C . SER A 1 180 ? 3.848 1.201 -4.528 1.00 73.94 180 SER A C 1
ATOM 1442 O O . SER A 1 180 ? 3.124 0.205 -4.502 1.00 73.94 180 SER A O 1
ATOM 1444 N N . ILE A 1 181 ? 4.463 1.651 -3.426 1.00 81.62 181 ILE A N 1
ATOM 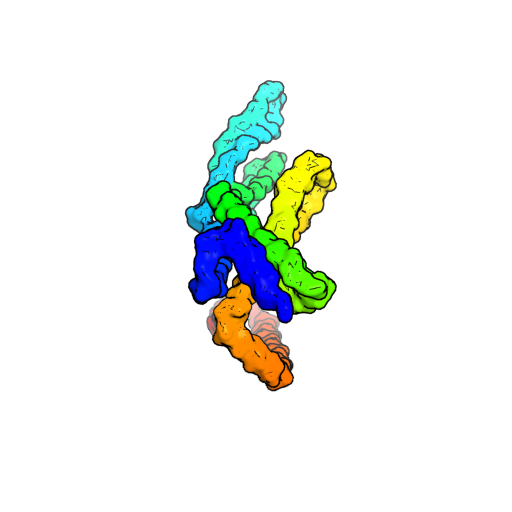1445 C CA . ILE A 1 181 ? 4.331 1.014 -2.100 1.00 81.62 181 ILE A CA 1
ATOM 1446 C C . ILE A 1 181 ? 2.888 1.114 -1.588 1.00 81.62 181 ILE A C 1
ATOM 1448 O O . ILE A 1 181 ? 2.372 0.168 -0.994 1.00 81.62 181 ILE A O 1
ATOM 1452 N N . ILE A 1 182 ? 2.185 2.211 -1.891 1.00 83.69 182 ILE A N 1
ATOM 1453 C CA . ILE A 1 182 ? 0.777 2.412 -1.505 1.00 83.69 182 ILE A CA 1
ATOM 1454 C C . ILE A 1 182 ? -0.118 1.303 -2.079 1.00 83.69 182 ILE A C 1
ATOM 1456 O O . ILE A 1 182 ? -1.113 0.919 -1.463 1.00 83.69 182 ILE A O 1
ATOM 1460 N N . ARG A 1 183 ? 0.259 0.694 -3.210 1.00 81.38 183 ARG A N 1
ATOM 1461 C CA . ARG A 1 183 ? -0.483 -0.437 -3.787 1.00 81.38 183 ARG A CA 1
ATOM 1462 C C . ARG A 1 183 ? -0.505 -1.639 -2.857 1.00 81.38 183 ARG A C 1
ATOM 1464 O O . ARG A 1 183 ? -1.518 -2.332 -2.844 1.00 81.38 183 ARG A O 1
ATOM 1471 N N . ILE A 1 184 ? 0.546 -1.857 -2.062 1.00 85.12 184 ILE A N 1
ATOM 1472 C CA . ILE A 1 184 ? 0.630 -2.940 -1.071 1.00 85.12 184 ILE A CA 1
ATOM 1473 C C . ILE A 1 184 ? -0.461 -2.773 -0.008 1.00 85.12 184 ILE A C 1
ATOM 1475 O O . ILE A 1 184 ? -0.990 -3.770 0.474 1.00 85.12 184 ILE A O 1
ATOM 1479 N N . LEU A 1 185 ? -0.904 -1.541 0.281 1.00 83.19 185 LEU A N 1
ATOM 1480 C CA . LEU A 1 185 ? -1.984 -1.278 1.240 1.00 83.19 185 LEU A CA 1
ATOM 1481 C C . LEU A 1 185 ? -3.308 -1.957 0.862 1.00 83.19 185 LEU A C 1
ATOM 1483 O O . LEU A 1 185 ? -4.136 -2.184 1.742 1.00 83.19 185 LEU A O 1
ATOM 1487 N N . ARG A 1 186 ? -3.515 -2.362 -0.402 1.00 83.94 186 ARG A N 1
ATOM 1488 C CA . ARG A 1 186 ? -4.686 -3.175 -0.784 1.00 83.94 186 ARG A CA 1
ATOM 1489 C C . ARG A 1 186 ? -4.730 -4.528 -0.060 1.00 83.94 186 ARG A C 1
ATOM 1491 O O . ARG A 1 186 ? -5.814 -5.085 0.080 1.00 83.94 186 ARG A O 1
ATOM 1498 N N . LEU A 1 187 ? -3.606 -5.024 0.477 1.00 85.94 187 LEU A N 1
ATOM 1499 C CA . LEU A 1 187 ? -3.575 -6.167 1.404 1.00 85.94 187 LEU A CA 1
ATOM 1500 C C . LEU A 1 187 ? -4.467 -5.938 2.622 1.00 85.94 187 LEU A C 1
ATOM 1502 O O . LEU A 1 187 ? -5.145 -6.859 3.072 1.00 85.94 187 LEU A O 1
ATOM 1506 N N . PHE A 1 188 ? -4.537 -4.705 3.128 1.00 83.88 188 PHE A N 1
ATOM 1507 C CA . PHE A 1 188 ? -5.402 -4.379 4.256 1.00 83.88 188 PHE A CA 1
ATOM 1508 C C . PHE A 1 188 ? -6.886 -4.521 3.915 1.00 83.88 188 PHE A C 1
ATOM 1510 O O . PHE A 1 188 ? -7.699 -4.668 4.821 1.00 83.88 188 PHE A O 1
ATOM 1517 N N . LYS A 1 189 ? -7.277 -4.592 2.638 1.00 80.88 189 LYS A N 1
ATOM 1518 C CA . LYS A 1 189 ? -8.652 -4.938 2.251 1.00 80.88 189 LYS A CA 1
ATOM 1519 C C . LYS A 1 189 ? -9.032 -6.363 2.683 1.00 80.88 189 LYS A C 1
ATOM 1521 O O . LYS A 1 189 ? -10.197 -6.609 2.999 1.00 80.88 189 LYS A O 1
ATOM 1526 N N . LEU A 1 190 ? -8.056 -7.272 2.832 1.00 81.75 190 LEU A N 1
ATOM 1527 C CA . LEU A 1 190 ? -8.264 -8.614 3.399 1.00 81.75 190 LEU A CA 1
ATOM 1528 C C . LEU A 1 190 ? -8.740 -8.567 4.856 1.00 81.75 190 LEU A C 1
ATOM 1530 O O . LEU A 1 190 ? -9.445 -9.479 5.289 1.00 81.75 190 LEU A O 1
ATOM 1534 N N . THR A 1 191 ? -8.442 -7.491 5.596 1.00 81.50 191 THR A N 1
ATOM 1535 C CA . THR A 1 191 ? -8.914 -7.304 6.983 1.00 81.50 191 THR A CA 1
ATOM 1536 C C . THR A 1 191 ? -10.435 -7.347 7.074 1.00 81.50 191 THR A C 1
ATOM 1538 O O . THR A 1 191 ? -10.978 -7.785 8.082 1.00 81.50 191 THR A O 1
ATOM 1541 N N . ARG A 1 192 ? -11.158 -6.948 6.018 1.00 78.62 192 ARG A N 1
ATOM 1542 C CA . ARG A 1 192 ? -12.624 -6.982 5.987 1.00 78.62 192 ARG A CA 1
ATOM 1543 C C . ARG A 1 192 ? -13.168 -8.409 5.926 1.00 78.62 192 ARG A C 1
ATOM 1545 O O . ARG A 1 192 ? -14.210 -8.668 6.535 1.00 78.62 192 ARG A O 1
ATOM 1552 N N . HIS A 1 193 ? -12.467 -9.287 5.213 1.00 82.62 193 HIS A N 1
ATOM 1553 C CA . HIS A 1 193 ? -12.877 -10.657 4.906 1.00 82.62 193 HIS A CA 1
ATOM 1554 C C . HIS A 1 193 ? -12.318 -11.683 5.903 1.00 82.62 193 HIS A C 1
ATOM 1556 O O . HIS A 1 193 ? -12.938 -12.721 6.108 1.00 82.62 193 HIS A O 1
ATOM 1562 N N . SER A 1 194 ? -11.199 -11.379 6.570 1.00 86.00 194 SER A N 1
ATOM 1563 C CA . SER A 1 194 ? -10.601 -12.230 7.602 1.00 86.00 194 SER A CA 1
ATOM 1564 C C . SER A 1 194 ? -10.962 -11.750 9.008 1.00 86.00 194 SER A C 1
ATOM 1566 O O . SER A 1 194 ? -10.512 -10.695 9.458 1.00 86.00 194 SER A O 1
ATOM 1568 N N . GLY A 1 195 ? -11.748 -12.551 9.733 1.00 81.00 195 GLY A N 1
ATOM 1569 C CA . GLY A 1 195 ? -12.022 -12.315 11.155 1.00 81.00 195 GLY A CA 1
ATOM 1570 C C . GLY A 1 195 ? -10.749 -12.340 12.008 1.00 81.00 195 GLY A C 1
ATOM 1571 O O . GLY A 1 195 ? -10.590 -11.494 12.884 1.00 81.00 195 GLY A O 1
ATOM 1572 N N . GLY A 1 196 ? -9.801 -13.230 11.688 1.00 85.62 196 GLY A N 1
ATOM 1573 C CA . GLY A 1 196 ? -8.520 -13.344 12.395 1.00 85.62 196 GLY A CA 1
ATOM 1574 C C . GLY A 1 196 ? -7.691 -12.061 12.343 1.00 85.62 196 GLY A C 1
ATOM 1575 O O . GLY A 1 196 ? -7.135 -11.644 13.355 1.00 85.62 196 GLY A O 1
ATOM 1576 N N . LEU A 1 197 ? -7.678 -11.370 11.199 1.00 85.12 197 LEU A N 1
ATOM 1577 C CA . LEU A 1 197 ? -6.936 -10.117 11.064 1.00 85.12 197 LEU A CA 1
ATOM 1578 C C . LEU A 1 197 ? -7.599 -8.961 11.835 1.00 85.12 197 LEU A C 1
ATOM 1580 O O . LEU A 1 197 ? -6.900 -8.107 12.376 1.00 85.12 197 LEU A O 1
ATOM 1584 N N . LYS A 1 198 ? -8.935 -8.956 11.962 1.00 85.06 198 LYS A N 1
ATOM 1585 C CA . LYS A 1 198 ? -9.641 -8.006 12.845 1.00 85.06 198 LYS A CA 1
ATOM 1586 C C . LYS A 1 198 ? -9.303 -8.260 14.308 1.00 85.06 198 LYS A C 1
ATOM 1588 O O . LYS A 1 198 ? -9.031 -7.306 15.030 1.00 85.06 198 LYS A O 1
ATOM 1593 N N . ILE A 1 199 ? -9.292 -9.526 14.729 1.00 90.44 199 ILE A N 1
ATOM 1594 C CA . ILE A 1 199 ? -8.911 -9.916 16.093 1.00 90.44 199 ILE A CA 1
ATOM 1595 C C . ILE A 1 199 ? -7.481 -9.456 16.373 1.00 90.44 199 ILE A C 1
ATOM 1597 O O . ILE A 1 199 ? -7.266 -8.769 17.363 1.00 90.44 199 ILE A O 1
ATOM 1601 N N . LEU A 1 200 ? -6.541 -9.717 15.459 1.00 88.94 200 LEU A N 1
ATOM 1602 C CA . LEU A 1 200 ? -5.159 -9.256 15.588 1.00 88.94 200 LEU A CA 1
ATOM 1603 C C . LEU A 1 200 ? -5.077 -7.734 15.770 1.00 88.94 200 LEU A C 1
ATOM 1605 O O . LEU A 1 200 ? -4.381 -7.271 16.668 1.00 88.94 200 LEU A O 1
ATOM 1609 N N . ILE A 1 201 ? -5.815 -6.956 14.970 1.00 89.25 201 ILE A N 1
ATOM 1610 C CA . ILE A 1 201 ? -5.860 -5.491 15.103 1.00 89.25 201 ILE A CA 1
ATOM 1611 C C . ILE A 1 201 ? -6.431 -5.077 16.465 1.00 89.25 201 ILE A C 1
ATOM 1613 O O . ILE A 1 201 ? -5.906 -4.157 17.090 1.00 89.25 201 ILE A O 1
ATOM 1617 N N . HIS A 1 202 ? -7.489 -5.734 16.945 1.00 89.00 202 HIS A N 1
ATOM 1618 C CA . HIS A 1 202 ? -8.079 -5.440 18.253 1.00 89.00 202 HIS A CA 1
ATOM 1619 C C . HIS A 1 202 ? -7.133 -5.775 19.407 1.00 89.00 202 HIS A C 1
ATOM 1621 O O . HIS A 1 202 ? -6.965 -4.948 20.303 1.00 89.00 202 HIS A O 1
ATOM 1627 N N . THR A 1 203 ? -6.483 -6.936 19.363 1.00 94.25 203 THR A N 1
ATOM 1628 C CA . THR A 1 203 ? -5.483 -7.350 20.351 1.00 94.25 203 THR A CA 1
ATOM 1629 C C . THR A 1 203 ? -4.294 -6.398 20.340 1.00 94.25 203 THR A C 1
ATOM 1631 O O . THR A 1 203 ? -3.910 -5.889 21.387 1.00 94.25 203 THR A O 1
ATOM 1634 N N . PHE A 1 204 ? -3.777 -6.060 19.157 1.00 92.19 204 PHE A N 1
ATOM 1635 C CA . PHE A 1 204 ? -2.701 -5.084 19.005 1.00 92.19 204 PHE A CA 1
ATOM 1636 C C . PHE A 1 204 ? -3.098 -3.726 19.587 1.00 92.19 204 PHE A C 1
ATOM 1638 O O . PHE A 1 204 ? -2.351 -3.153 20.373 1.00 92.19 204 PHE A O 1
ATOM 1645 N N . LYS A 1 205 ? -4.313 -3.248 19.280 1.00 90.62 205 LYS A N 1
ATOM 1646 C CA . LYS A 1 205 ? -4.852 -1.991 19.812 1.00 90.62 205 LYS A CA 1
ATOM 1647 C C . LYS A 1 205 ? -4.949 -2.005 21.340 1.00 90.62 205 LYS A C 1
ATOM 1649 O O . LYS A 1 205 ? -4.623 -1.000 21.968 1.00 90.62 205 LYS A O 1
ATOM 1654 N N . ALA A 1 206 ? -5.388 -3.117 21.927 1.00 95.12 206 ALA A N 1
ATOM 1655 C CA . ALA A 1 206 ? -5.464 -3.282 23.377 1.00 95.12 206 ALA A CA 1
ATOM 1656 C C . ALA A 1 206 ? -4.069 -3.266 24.024 1.00 95.12 206 ALA A C 1
ATOM 1658 O O . ALA A 1 206 ? -3.882 -2.645 25.067 1.00 95.12 206 ALA A O 1
ATOM 1659 N N . SER A 1 207 ? -3.083 -3.871 23.363 1.00 96.44 207 SER A N 1
ATOM 1660 C CA . SER A 1 207 ? -1.699 -3.955 23.836 1.00 96.44 207 SER A CA 1
ATOM 1661 C C . SER A 1 207 ? -0.822 -2.754 23.456 1.00 96.44 207 SER A C 1
ATOM 1663 O O . SER A 1 207 ? 0.354 -2.751 23.805 1.00 96.44 207 SER A O 1
ATOM 1665 N N . MET A 1 208 ? -1.351 -1.717 22.787 1.00 94.62 208 MET A N 1
ATOM 1666 C CA . MET A 1 208 ? -0.550 -0.575 22.306 1.00 94.62 208 MET A CA 1
ATOM 1667 C C . MET A 1 208 ? 0.248 0.112 23.409 1.00 94.62 208 MET A C 1
ATOM 1669 O O . MET A 1 208 ? 1.394 0.473 23.182 1.00 94.62 208 MET A O 1
ATOM 1673 N N . LYS A 1 209 ? -0.349 0.295 24.593 1.00 94.75 209 LYS A N 1
ATOM 1674 C CA . LYS A 1 209 ? 0.321 0.969 25.716 1.00 94.75 209 LYS A CA 1
ATOM 1675 C C . LYS A 1 209 ? 1.568 0.205 26.161 1.00 94.75 209 LYS A C 1
ATOM 1677 O O . LYS A 1 209 ? 2.638 0.796 26.254 1.00 94.75 209 LYS A O 1
ATOM 1682 N N . GLU A 1 210 ? 1.430 -1.104 26.348 1.00 96.50 210 GLU A N 1
ATOM 1683 C CA . GLU A 1 210 ? 2.537 -1.987 26.729 1.00 96.50 210 GLU A CA 1
ATOM 1684 C C . GLU A 1 210 ? 3.583 -2.090 25.613 1.00 96.50 210 GLU A C 1
ATOM 1686 O O . GLU A 1 210 ? 4.785 -2.019 25.861 1.00 96.50 210 GLU A O 1
ATOM 1691 N N . LEU A 1 211 ? 3.137 -2.183 24.356 1.00 96.00 211 LEU A N 1
ATOM 1692 C CA . LEU A 1 211 ? 4.023 -2.245 23.197 1.00 96.00 211 LEU A CA 1
ATOM 1693 C C . LEU A 1 211 ? 4.848 -0.962 23.030 1.00 96.00 211 LEU A C 1
ATOM 1695 O O . LEU A 1 211 ? 6.041 -1.034 22.747 1.00 96.00 211 LEU A O 1
ATOM 1699 N N . THR A 1 212 ? 4.238 0.212 23.204 1.00 95.69 212 THR A N 1
ATOM 1700 C CA . THR A 1 212 ? 4.952 1.493 23.128 1.00 95.69 212 THR A CA 1
ATOM 1701 C C . THR A 1 212 ? 6.030 1.589 24.206 1.00 95.69 212 THR A C 1
ATOM 1703 O O . THR A 1 212 ? 7.140 2.031 23.913 1.00 95.69 212 THR A O 1
ATOM 1706 N N . LEU A 1 213 ? 5.738 1.126 25.423 1.00 95.88 213 LEU A N 1
ATOM 1707 C CA . LEU A 1 213 ? 6.699 1.083 26.523 1.00 95.88 213 LEU A CA 1
ATOM 1708 C C . LEU A 1 213 ? 7.860 0.118 26.210 1.00 95.88 213 LEU A C 1
ATOM 1710 O O . LEU A 1 213 ? 9.027 0.481 26.363 1.00 95.88 213 LEU A O 1
ATOM 1714 N N . LEU A 1 214 ? 7.560 -1.070 25.677 1.00 96.69 214 LEU A N 1
ATOM 1715 C CA . LEU A 1 214 ? 8.575 -2.033 25.240 1.00 96.69 214 LEU A CA 1
ATOM 1716 C C . LEU A 1 214 ? 9.514 -1.439 24.177 1.00 96.69 214 LEU A C 1
ATOM 1718 O O . LEU A 1 214 ? 10.734 -1.541 24.299 1.00 96.69 214 LEU A O 1
ATOM 1722 N N . VAL A 1 215 ? 8.956 -0.796 23.146 1.00 97.44 215 VAL A N 1
ATOM 1723 C CA . VAL A 1 215 ? 9.743 -0.155 22.079 1.00 97.44 215 VAL A CA 1
ATOM 1724 C C . VAL A 1 215 ? 10.603 0.983 22.636 1.00 97.44 215 VAL A C 1
ATOM 1726 O O . VAL A 1 215 ? 11.746 1.144 22.213 1.00 97.44 215 VAL A O 1
ATOM 1729 N N . PHE A 1 216 ? 10.102 1.737 23.616 1.00 97.69 216 PHE A N 1
ATOM 1730 C CA . PHE A 1 216 ? 10.875 2.785 24.282 1.00 97.69 216 PHE A CA 1
ATOM 1731 C C . PHE A 1 216 ? 12.123 2.228 24.984 1.00 97.69 216 PHE A C 1
ATOM 1733 O O . PHE A 1 216 ? 13.226 2.730 24.759 1.00 97.69 216 PHE A O 1
ATOM 1740 N N . PHE A 1 217 ? 11.985 1.153 25.765 1.00 97.62 217 PHE A N 1
ATOM 1741 C CA . PHE A 1 217 ? 13.143 0.513 26.395 1.00 97.62 217 PHE A CA 1
ATOM 1742 C C . PHE A 1 217 ? 14.096 -0.128 25.388 1.00 97.62 217 PHE A C 1
ATOM 1744 O O . PHE A 1 217 ? 15.308 -0.063 25.586 1.00 97.62 217 PHE A O 1
ATOM 1751 N N . LEU A 1 218 ? 13.578 -0.688 24.292 1.00 97.81 218 LEU A N 1
ATOM 1752 C CA . LEU A 1 218 ? 14.414 -1.218 23.218 1.00 97.81 218 LEU A CA 1
ATOM 1753 C C . LEU A 1 218 ? 15.299 -0.120 22.613 1.00 97.81 218 LEU A C 1
ATOM 1755 O O . LEU A 1 218 ? 16.502 -0.320 22.462 1.00 97.81 218 LEU A O 1
ATOM 1759 N N . ILE A 1 219 ? 14.728 1.050 22.311 1.00 98.31 219 ILE A N 1
ATOM 1760 C CA . ILE A 1 219 ? 15.477 2.189 21.762 1.00 98.31 219 ILE A CA 1
ATOM 1761 C C . ILE A 1 219 ? 16.527 2.681 22.762 1.00 98.31 219 ILE A C 1
ATOM 1763 O O . ILE A 1 219 ? 17.680 2.872 22.378 1.00 98.31 219 ILE A O 1
ATOM 1767 N N . LEU A 1 220 ? 16.165 2.845 24.040 1.00 97.88 220 LEU A N 1
ATOM 1768 C CA . LEU A 1 220 ? 17.127 3.222 25.082 1.00 97.88 220 LEU A CA 1
ATOM 1769 C C . LEU A 1 220 ? 18.282 2.217 25.179 1.00 97.88 220 LEU A C 1
ATOM 1771 O O . LEU A 1 220 ? 19.442 2.623 25.234 1.00 97.88 220 LEU A O 1
ATOM 1775 N N . GLY A 1 221 ? 17.976 0.918 25.134 1.00 98.00 221 GLY A N 1
ATOM 1776 C CA . GLY A 1 221 ? 18.979 -0.142 25.099 1.00 98.00 221 GLY A CA 1
ATOM 1777 C C . GLY A 1 221 ? 19.912 -0.007 23.897 1.00 98.00 221 GLY A C 1
ATOM 1778 O O . GLY A 1 221 ? 21.128 0.016 24.075 1.00 98.00 221 GLY A O 1
ATOM 1779 N N . ILE A 1 222 ? 19.360 0.159 22.689 1.00 98.25 222 ILE A N 1
ATOM 1780 C CA . ILE A 1 222 ? 20.144 0.343 21.458 1.00 98.25 222 ILE A CA 1
ATOM 1781 C C . ILE A 1 222 ? 21.097 1.540 21.589 1.00 98.25 222 ILE A C 1
ATOM 1783 O O . ILE A 1 222 ? 22.275 1.404 21.274 1.00 98.25 222 ILE A O 1
ATOM 1787 N N . VAL A 1 223 ? 20.630 2.688 22.090 1.00 98.06 223 VAL A N 1
ATOM 1788 C CA . VAL A 1 223 ? 21.456 3.903 22.235 1.00 98.06 223 VAL A CA 1
ATOM 1789 C C . VAL A 1 223 ? 22.596 3.704 23.238 1.00 98.06 223 VAL A C 1
ATOM 1791 O O . VAL A 1 223 ? 23.730 4.107 22.968 1.00 98.06 223 VAL A O 1
ATOM 1794 N N . ILE A 1 224 ? 22.321 3.073 24.382 1.00 97.81 224 ILE A N 1
ATOM 1795 C CA . ILE A 1 224 ? 23.333 2.810 25.414 1.00 97.81 224 ILE A CA 1
ATOM 1796 C C . ILE A 1 224 ? 24.379 1.822 24.890 1.00 97.81 224 ILE A C 1
ATOM 1798 O O . ILE A 1 224 ? 25.575 2.109 24.957 1.00 97.81 224 ILE A O 1
ATOM 1802 N N . PHE A 1 225 ? 23.954 0.688 24.326 1.00 97.69 225 PHE A N 1
ATOM 1803 C CA . PHE A 1 225 ? 24.880 -0.314 23.797 1.00 97.69 225 PHE A CA 1
ATOM 1804 C C . PHE A 1 225 ? 25.696 0.217 22.616 1.00 97.69 225 PHE A C 1
ATOM 1806 O O . PHE A 1 225 ? 26.904 -0.006 22.580 1.00 97.69 225 PHE A O 1
ATOM 1813 N N . ALA A 1 226 ? 25.085 0.979 21.703 1.00 97.50 226 ALA A N 1
ATOM 1814 C CA . ALA A 1 226 ? 25.805 1.626 20.606 1.00 97.50 226 ALA A CA 1
ATOM 1815 C C . ALA A 1 226 ? 26.883 2.589 21.128 1.00 97.50 226 ALA A C 1
ATOM 1817 O O . ALA A 1 226 ? 27.995 2.612 20.607 1.00 97.50 226 ALA A O 1
ATOM 1818 N N . SER A 1 227 ? 26.582 3.335 22.196 1.00 96.69 227 SER A N 1
ATOM 1819 C CA . SER A 1 227 ? 27.529 4.261 22.826 1.00 96.69 227 SER A CA 1
ATOM 1820 C C . SER A 1 227 ? 28.687 3.522 23.509 1.00 96.69 227 SER A C 1
ATOM 1822 O O . SER A 1 227 ? 29.836 3.938 23.381 1.00 96.69 227 SER A O 1
ATOM 1824 N N . LEU A 1 228 ? 28.414 2.407 24.198 1.00 95.25 228 LEU A N 1
ATOM 1825 C CA . LEU A 1 228 ? 29.449 1.569 24.819 1.00 95.25 228 LEU A CA 1
ATOM 1826 C C . LEU A 1 228 ? 30.376 0.934 23.779 1.00 95.25 228 LEU A C 1
ATOM 1828 O O . LEU A 1 228 ? 31.591 0.976 23.958 1.00 95.25 228 LEU A O 1
ATOM 1832 N N . VAL A 1 229 ? 29.820 0.386 22.692 1.00 96.38 229 VAL A N 1
ATOM 1833 C CA . VAL A 1 229 ? 30.615 -0.171 21.585 1.00 96.38 229 VAL A CA 1
ATOM 1834 C C . VAL A 1 229 ? 31.461 0.922 20.937 1.00 96.38 229 VAL A C 1
ATOM 1836 O O . VAL A 1 229 ? 32.665 0.738 20.793 1.00 96.38 229 VAL A O 1
ATOM 1839 N N . TYR A 1 230 ? 30.879 2.091 20.656 1.00 94.81 230 TYR A N 1
ATOM 1840 C CA . TYR A 1 230 ? 31.617 3.237 20.119 1.00 94.81 230 TYR A CA 1
ATOM 1841 C C . TYR A 1 230 ? 32.794 3.649 21.019 1.00 94.81 230 TYR A C 1
ATOM 1843 O O . TYR A 1 230 ? 33.907 3.865 20.536 1.00 94.81 230 TYR A O 1
ATOM 1851 N N . TYR A 1 231 ? 32.584 3.724 22.337 1.00 93.44 231 TYR A N 1
ATOM 1852 C CA . TYR A 1 231 ? 33.667 4.025 23.276 1.00 93.44 231 TYR A CA 1
ATOM 1853 C C . TYR A 1 231 ? 34.715 2.909 23.332 1.00 93.44 231 TYR A C 1
ATOM 1855 O O . TYR A 1 231 ? 35.907 3.209 23.364 1.00 93.44 231 TYR A O 1
ATOM 1863 N N . ALA A 1 232 ? 34.308 1.639 23.307 1.00 92.19 232 ALA A N 1
ATOM 1864 C CA . ALA A 1 232 ? 35.234 0.509 23.301 1.00 92.19 232 ALA A CA 1
ATOM 1865 C C . ALA A 1 232 ? 36.124 0.495 22.045 1.00 92.19 232 ALA A C 1
ATOM 1867 O O . ALA A 1 232 ? 37.339 0.319 22.160 1.00 92.19 232 ALA A O 1
ATOM 1868 N N . GLU A 1 233 ? 35.549 0.741 20.864 1.00 90.38 233 GLU A N 1
ATOM 1869 C CA . GLU A 1 233 ? 36.293 0.860 19.601 1.00 90.38 233 GLU A CA 1
ATOM 1870 C C . GLU A 1 233 ? 37.260 2.048 19.627 1.00 90.38 233 GLU A C 1
ATOM 1872 O O . GLU A 1 233 ? 38.415 1.946 19.197 1.00 90.38 233 GLU A O 1
ATOM 1877 N N . ARG A 1 234 ? 36.828 3.178 20.194 1.00 86.69 234 ARG A N 1
ATOM 1878 C CA . ARG A 1 234 ? 37.676 4.365 20.304 1.00 86.69 234 ARG A CA 1
ATOM 1879 C C . ARG A 1 234 ? 38.860 4.151 21.246 1.00 86.69 234 ARG A C 1
ATOM 1881 O O . ARG A 1 234 ? 39.980 4.492 20.879 1.00 86.69 234 ARG A O 1
ATOM 1888 N N . LEU A 1 235 ? 38.644 3.503 22.391 1.00 80.44 235 LEU A N 1
ATOM 1889 C CA . LEU A 1 235 ? 39.718 3.156 23.328 1.00 80.44 235 LEU A CA 1
ATOM 1890 C C . LEU A 1 235 ? 40.766 2.231 22.690 1.00 80.44 235 LEU A C 1
ATOM 1892 O O . LEU A 1 235 ? 41.960 2.420 22.909 1.00 80.44 235 LEU A O 1
ATOM 1896 N N . GLN A 1 236 ? 40.353 1.268 21.861 1.00 74.81 236 GLN A N 1
ATOM 1897 C CA . GLN A 1 236 ? 41.300 0.429 21.112 1.00 74.81 236 GLN A CA 1
ATOM 1898 C C . GLN A 1 236 ? 42.107 1.240 20.087 1.00 74.81 236 GLN A C 1
ATOM 1900 O O . GLN A 1 236 ? 43.308 1.010 19.914 1.00 74.81 236 GLN A O 1
ATOM 1905 N N . THR A 1 237 ? 41.468 2.208 19.429 1.00 69.25 237 THR A N 1
ATOM 1906 C CA . THR A 1 237 ? 42.112 3.063 18.421 1.00 69.25 237 THR A CA 1
ATOM 1907 C C . THR A 1 237 ? 43.143 4.002 19.056 1.00 69.25 237 THR A C 1
ATOM 1909 O O . THR A 1 237 ? 44.273 4.084 18.569 1.00 69.25 237 THR A O 1
ATOM 1912 N N . ASP A 1 238 ? 42.800 4.641 20.179 1.00 66.69 238 ASP A N 1
ATOM 1913 C CA . ASP A 1 238 ? 43.698 5.545 20.910 1.00 66.69 238 ASP A CA 1
ATOM 1914 C C . ASP A 1 238 ? 44.926 4.792 21.459 1.00 66.69 238 ASP A C 1
ATOM 1916 O O . ASP A 1 238 ? 46.063 5.235 21.276 1.00 66.69 238 ASP A O 1
ATOM 1920 N N . VAL A 1 239 ? 44.733 3.599 22.041 1.00 62.78 239 VAL A N 1
AT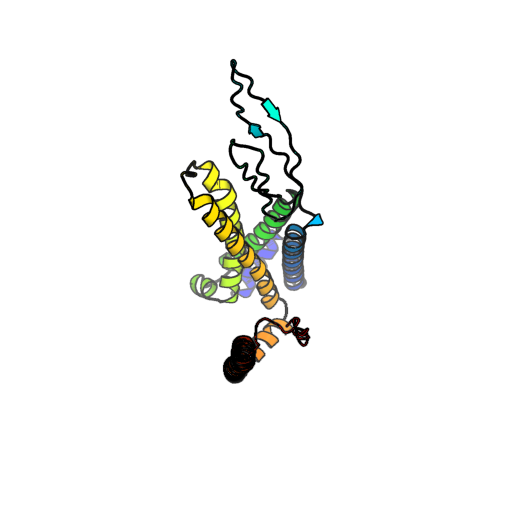OM 1921 C CA . VAL A 1 239 ? 45.843 2.748 22.516 1.00 62.78 239 VAL A CA 1
ATOM 1922 C C . VAL A 1 239 ? 46.761 2.327 21.362 1.00 62.78 239 VAL A C 1
ATOM 1924 O O . VAL A 1 239 ? 47.984 2.357 21.505 1.00 62.78 239 VAL A O 1
ATOM 1927 N N . THR A 1 240 ? 46.200 1.990 20.198 1.00 59.25 240 THR A N 1
ATOM 1928 C CA . THR A 1 240 ? 46.989 1.598 19.017 1.00 59.25 240 THR A CA 1
ATOM 1929 C C . THR A 1 240 ? 47.805 2.771 18.459 1.00 59.25 240 THR A C 1
ATOM 1931 O O . THR A 1 240 ? 48.972 2.590 18.101 1.00 59.25 240 THR A O 1
ATOM 1934 N N . MET A 1 241 ? 47.245 3.989 18.432 1.00 58.66 241 MET A N 1
ATOM 1935 C CA . MET A 1 241 ? 47.981 5.186 17.998 1.00 58.66 241 MET A CA 1
ATOM 1936 C C . MET A 1 241 ? 49.111 5.564 18.964 1.00 58.66 241 MET A C 1
ATOM 1938 O O . MET A 1 241 ? 50.218 5.868 18.511 1.00 58.66 241 MET A O 1
ATOM 1942 N N . CYS A 1 242 ? 48.884 5.484 20.279 1.00 55.88 242 CYS A N 1
ATOM 1943 C CA . CYS A 1 242 ? 49.934 5.712 21.276 1.00 55.88 242 CYS A CA 1
ATOM 1944 C C . CYS A 1 242 ? 51.075 4.687 21.167 1.00 55.88 242 CYS A C 1
ATOM 1946 O O . CYS A 1 242 ? 52.242 5.066 21.274 1.00 55.88 242 CYS A O 1
ATOM 1948 N N . MET A 1 243 ? 50.763 3.415 20.889 1.00 56.91 243 MET A N 1
ATOM 1949 C CA . MET A 1 243 ? 51.783 2.389 20.641 1.00 56.91 243 MET A CA 1
ATOM 1950 C C . MET A 1 243 ? 52.591 2.698 19.370 1.00 56.91 243 MET A C 1
ATOM 1952 O O . MET A 1 243 ? 53.809 2.549 19.369 1.00 56.91 243 MET A O 1
ATOM 1956 N N . SER A 1 244 ? 51.940 3.174 18.302 1.00 57.41 244 SER A N 1
ATOM 1957 C CA . SER A 1 244 ? 52.604 3.471 17.025 1.00 57.41 244 SER A CA 1
ATOM 1958 C C . SER A 1 244 ? 53.584 4.646 17.097 1.00 57.41 244 SER A C 1
ATOM 1960 O O . SER A 1 244 ? 54.565 4.649 16.359 1.00 57.41 244 SER A O 1
ATOM 1962 N N . HIS A 1 245 ? 53.346 5.638 17.960 1.00 56.66 245 HIS A N 1
ATOM 1963 C CA . HIS A 1 245 ? 54.208 6.823 18.063 1.00 56.66 245 HIS A CA 1
ATOM 1964 C C . HIS A 1 245 ? 55.483 6.584 18.898 1.00 56.66 245 HIS A C 1
ATOM 1966 O O . HIS A 1 245 ? 56.393 7.412 18.886 1.00 56.66 245 HIS A O 1
ATOM 1972 N N . HIS A 1 246 ? 55.574 5.457 19.616 1.00 54.75 246 HIS A N 1
ATOM 1973 C CA . HIS A 1 246 ? 56.735 5.120 20.448 1.00 54.75 246 HIS A CA 1
ATOM 1974 C C . HIS A 1 246 ? 57.651 4.042 19.847 1.00 54.75 246 HIS A C 1
ATOM 1976 O O . HIS A 1 246 ? 58.650 3.680 20.469 1.00 54.75 246 HIS A O 1
ATOM 1982 N N . ILE A 1 247 ? 57.351 3.545 18.642 1.00 56.94 247 ILE A N 1
ATOM 1983 C CA . ILE A 1 247 ? 58.179 2.542 17.964 1.00 56.94 247 ILE A CA 1
ATOM 1984 C C . ILE A 1 247 ? 59.285 3.259 17.172 1.00 56.94 247 ILE A C 1
ATOM 1986 O O . ILE A 1 247 ? 58.978 4.006 16.243 1.00 56.94 247 ILE A O 1
ATOM 1990 N N . PRO A 1 248 ? 60.575 3.053 17.497 1.00 58.06 248 PRO A N 1
ATOM 1991 C CA . PRO A 1 248 ? 61.672 3.591 16.701 1.00 58.06 248 PRO A CA 1
ATOM 1992 C C . PRO A 1 248 ? 61.701 2.940 15.308 1.00 58.06 248 PRO A C 1
ATOM 1994 O O . PRO A 1 248 ? 61.501 1.733 15.178 1.00 58.06 248 PRO A O 1
ATOM 1997 N N . ASN A 1 249 ? 62.020 3.732 14.278 1.00 60.78 249 ASN A N 1
ATOM 1998 C CA . ASN A 1 249 ? 61.966 3.406 12.836 1.00 60.78 249 ASN A CA 1
ATOM 1999 C C . ASN A 1 249 ? 62.776 2.174 12.358 1.00 60.78 249 ASN A C 1
ATOM 2001 O O . ASN A 1 249 ? 62.836 1.911 11.161 1.00 60.78 249 ASN A O 1
ATOM 2005 N N . TRP A 1 250 ? 63.423 1.435 13.259 1.00 61.12 250 TRP A N 1
ATOM 2006 C CA . TRP A 1 250 ? 64.299 0.300 12.957 1.00 61.12 250 TRP A CA 1
ATOM 2007 C C . TRP A 1 250 ? 63.666 -1.064 13.278 1.00 61.12 250 TRP A C 1
ATOM 2009 O O . TRP A 1 250 ? 64.301 -2.093 13.051 1.00 61.12 250 TRP A O 1
ATOM 2019 N N . LEU A 1 251 ? 62.438 -1.098 13.813 1.00 54.22 251 LEU A N 1
ATOM 2020 C CA . LEU A 1 251 ? 61.741 -2.343 14.139 1.00 54.22 251 LEU A CA 1
ATOM 2021 C C . LEU A 1 251 ? 60.837 -2.787 12.969 1.00 54.22 251 LEU A C 1
ATOM 2023 O O . LEU A 1 251 ? 60.053 -1.972 12.477 1.00 54.22 251 LEU A O 1
ATOM 2027 N N . PRO A 1 252 ? 60.902 -4.053 12.509 1.00 57.09 252 PRO A N 1
ATOM 2028 C CA . PRO A 1 252 ? 60.009 -4.542 11.462 1.00 57.09 252 PRO A CA 1
ATOM 2029 C C . PRO A 1 252 ? 58.541 -4.495 11.931 1.00 57.09 252 PRO A C 1
ATOM 2031 O O . PRO A 1 252 ? 58.274 -4.709 13.117 1.00 57.09 252 PRO A O 1
ATOM 2034 N N . PRO A 1 253 ? 57.579 -4.225 11.027 1.00 57.41 253 PRO A N 1
ATOM 2035 C CA . PRO A 1 253 ? 56.175 -4.068 11.389 1.00 57.41 253 PRO A CA 1
ATOM 2036 C C . PRO A 1 253 ? 55.640 -5.347 12.042 1.00 57.41 253 PRO A C 1
ATOM 2038 O O . PRO A 1 253 ? 55.608 -6.414 11.430 1.00 57.41 253 PRO A O 1
ATOM 2041 N N . ILE A 1 254 ? 55.219 -5.232 13.302 1.00 57.34 254 ILE A N 1
ATOM 2042 C CA . ILE A 1 254 ? 54.572 -6.320 14.037 1.00 57.34 254 ILE A CA 1
ATOM 2043 C C . ILE A 1 254 ? 53.185 -6.538 13.416 1.00 57.34 254 ILE A C 1
ATOM 2045 O O . ILE A 1 254 ? 52.423 -5.573 13.296 1.00 57.34 254 ILE A O 1
ATOM 2049 N N . PRO A 1 255 ? 52.813 -7.768 13.022 1.00 44.31 255 PRO A N 1
ATOM 2050 C CA . PRO A 1 255 ? 51.484 -8.034 12.497 1.00 44.31 255 PRO A CA 1
ATOM 2051 C C . PRO A 1 255 ? 50.478 -7.921 13.643 1.00 44.31 255 PRO A C 1
ATOM 2053 O O . PRO A 1 255 ? 50.316 -8.848 14.438 1.00 44.31 255 PRO A O 1
ATOM 2056 N N . TYR A 1 256 ? 49.775 -6.793 13.738 1.00 50.31 256 TYR A N 1
ATOM 2057 C CA . TYR A 1 256 ? 48.563 -6.748 14.541 1.00 50.31 256 TYR A CA 1
ATOM 2058 C C . TYR A 1 256 ? 47.535 -7.632 13.829 1.00 50.31 256 TYR A C 1
ATOM 2060 O O . TYR A 1 256 ? 47.027 -7.317 12.752 1.00 50.31 256 TYR A O 1
ATOM 2068 N N . LYS A 1 257 ? 47.247 -8.802 14.403 1.00 45.19 257 LYS A N 1
ATOM 2069 C CA . LYS A 1 257 ? 46.024 -9.522 14.059 1.00 45.19 257 LYS A CA 1
ATOM 2070 C C . LYS A 1 257 ? 44.878 -8.616 14.493 1.00 45.19 257 LYS A C 1
ATOM 2072 O O . LYS A 1 257 ? 44.567 -8.547 15.677 1.00 45.19 257 LYS A O 1
ATOM 2077 N N . SER A 1 258 ? 44.277 -7.918 13.530 1.00 45.53 258 SER A N 1
ATOM 2078 C CA . SER A 1 258 ? 42.903 -7.441 13.642 1.00 45.53 258 SER A CA 1
ATOM 2079 C C . SER A 1 258 ? 42.077 -8.642 14.098 1.00 45.53 258 SER A C 1
ATOM 2081 O O . SER A 1 258 ? 41.894 -9.601 13.344 1.00 45.53 258 SER A O 1
ATOM 2083 N N . PHE A 1 259 ? 41.705 -8.667 15.381 1.00 47.28 259 PHE A N 1
ATOM 2084 C CA . PHE A 1 259 ? 40.730 -9.632 15.863 1.00 47.28 259 PHE A CA 1
ATOM 2085 C C . PHE A 1 259 ? 39.469 -9.349 15.060 1.00 47.28 259 PHE A C 1
ATOM 2087 O O . PHE A 1 259 ? 39.002 -8.212 15.034 1.00 47.28 259 PHE A O 1
ATOM 2094 N N . GLY A 1 260 ? 39.059 -10.363 14.297 1.00 44.28 260 GLY A N 1
ATOM 2095 C CA . GLY A 1 260 ? 38.155 -10.230 13.168 1.00 44.28 260 GLY A CA 1
ATOM 2096 C C . GLY A 1 260 ? 36.972 -9.332 13.480 1.00 44.28 260 GLY A C 1
ATOM 2097 O O . GLY A 1 260 ? 36.303 -9.508 14.498 1.00 44.28 260 GLY A O 1
ATOM 2098 N N . GLY A 1 261 ? 36.732 -8.383 12.575 1.00 38.78 261 GLY A N 1
ATOM 2099 C CA . GLY A 1 261 ? 35.503 -7.616 12.560 1.00 38.78 261 GLY A CA 1
ATOM 2100 C C . GLY A 1 261 ? 34.324 -8.572 12.675 1.00 38.78 261 GLY A C 1
ATOM 2101 O O . GLY A 1 261 ? 34.145 -9.464 11.844 1.00 38.78 261 GLY A O 1
ATOM 2102 N N . ILE A 1 262 ? 33.539 -8.393 13.731 1.00 44.72 262 ILE A N 1
ATOM 2103 C CA . ILE A 1 262 ? 32.190 -8.924 13.787 1.00 44.72 262 ILE A CA 1
ATOM 2104 C C . ILE A 1 262 ? 31.430 -8.125 12.732 1.00 44.72 262 ILE A C 1
ATOM 2106 O O . ILE A 1 262 ? 31.079 -6.968 12.940 1.00 44.72 262 ILE A O 1
ATOM 2110 N N . THR A 1 263 ? 31.247 -8.725 11.560 1.00 38.84 263 THR A N 1
ATOM 2111 C CA . THR A 1 263 ? 30.205 -8.312 10.625 1.00 38.84 263 THR A CA 1
ATOM 2112 C C . THR A 1 263 ? 28.867 -8.520 11.329 1.00 38.84 263 THR A C 1
ATOM 2114 O O . THR A 1 263 ? 28.418 -9.663 11.445 1.00 38.84 263 THR A O 1
ATOM 2117 N N . VAL A 1 264 ? 28.292 -7.436 11.856 1.00 39.84 264 VAL A N 1
ATOM 2118 C CA . VAL A 1 264 ? 26.862 -7.338 12.191 1.00 39.84 264 VAL A CA 1
ATOM 2119 C C . VAL A 1 264 ? 26.093 -7.012 10.918 1.00 39.84 264 VAL A C 1
ATOM 2121 O O . VAL A 1 264 ? 26.577 -6.144 10.156 1.00 39.84 264 VAL A O 1
#

pLDDT: mean 71.16, std 17.98, range [34.41, 98.31]

Sequence (264 aa):
MTQWRYAYLIETLLGISLVNRNHLVAVLSVFFICVSILSFCLKTHPNMRVPIIKNVTVHGISKNGARNTTHWYLNKERKRVASLKIGPTPSIVISTRTDAHDAFFYVEAACNAWFTFELLVRFAVAPYKLEFLKNTINIIDAVATLSFYTDIIINKYIPSLGLEQGDNTGKMAEVIEFFSIIRILRLFKLTRHSGGLKILIHTFKASMKELTLLVFFLILGIVIFASLVYYAERLQTDVTMCMSHHIPNWLPPIPYKSFGGITV

Secondary structure (DSSP, 8-state):
-HHHHHHHHHHHHH---TTSHHHHHHHHHHHHHHHHHHHHHHHH-GGGEEPPEEEEEE----SSS---EEEEEE----S-------TTS--------PEEPHHHHHHHHHHHHHHHHHHHHHHHH-S-HHHHHH-HHHHHHHHHHHHHHHHHIIIIIHHHTT---STTHHHHHHHHHHHHHHGGGGGGGHHHH-HHHHHHHHHHHHHHHHHHHHHHHHHHHHHHHHHHHHHHHHHHHHHHHHHHHTS-TTSPPP----------

InterPro domains:
  IPR003968 Potassium channel, voltage dependent, Kv [PR01491] (186-194)
  IPR003968 Potassium channel, voltage dependent, Kv [PR01491] (210-224)
  IPR005821 Ion transport domain [PF00520] (25-233)
  IPR027359 Voltage-dependent channel domain superfamily [G3DSA:1.20.120.350] (16-193)
  IPR028325 Voltage-gated potassium channel [PTHR11537] (24-235)